Protein AF-A0A5J4TDR6-F1 (afdb_monomer)

Foldseek 3Di:
DPDDDDDDDDDDAPFAFQCVVQLPDPAFDDLVVLQVVLVLLVVQLVVQVVVQKAQLADDRRQWGWHDDPPDPDIHTDGHDSVVMDGPVVPPPDDDLQVVLVSSLPDYDLLLFALCSLVSDDDDGNCRVVSSSVQRSCCSHPVDGLFDDPDSVRSSVSNPDDRPDPPVSDDPVVCPVSVVVVVVVCVVPVPDDPDDD

pLDDT: mean 77.12, std 19.23, range [29.55, 98.12]

Sequence (196 aa):
MPSGKNIILLEFCNFDSLNDIFMNKKSGVSESYLKIIMWQIINGVDSIHSVGLMHRDLKAENILLHNIEGTENVILKISDFGLAKEFKSLEDGQSAMERNMQMTSCGTPLNMAPEVLSGIGIIDSKIDIWSVGVIMYQLITKRYPFESPNLEALINQTKIRIDRPLHFMGRGQRKHIMNYNNQYNEEFGINQLGTG

Mean predicted aligned error: 10.66 Å

Solvent-accessible surface area (backbone atoms only — not comparable to full-atom values): 11951 Å² total; per-residue (Å²): 129,84,82,80,82,88,82,86,89,74,87,83,56,84,43,60,26,48,33,70,71,46,64,78,43,96,60,57,59,53,70,71,58,45,54,54,53,52,50,48,52,51,53,51,50,49,56,43,45,74,76,40,33,35,48,61,47,56,44,41,70,32,30,31,28,28,65,46,86,97,53,94,51,71,48,74,42,83,49,72,63,90,61,42,45,54,64,68,78,56,73,71,89,56,52,71,66,61,55,32,58,73,54,46,74,62,63,56,76,79,34,53,29,52,38,40,73,68,52,51,78,86,86,60,68,60,42,46,56,44,8,52,51,40,42,55,43,27,50,57,70,73,42,70,90,51,82,57,100,43,69,70,60,33,44,57,48,58,72,48,84,74,86,69,79,63,89,79,62,58,83,75,68,45,55,70,59,48,53,54,58,50,52,55,37,67,78,67,68,65,72,85,78,73,94,125

Radius of gyration: 18.15 Å; Cα contacts (8 Å, |Δi|>4): 216; chains: 1; bounding box: 62×35×47 Å

Organism: NCBI:txid222440

InterPro domains:
  IPR000719 Protein kinase domain [PF00069] (7-155)
  IPR000719 Protein kinase domain [PS50011] (1-196)
  IPR000719 Protein kinase domain [SM00220] (1-195)
  IPR008271 Serine/threonine-protein kinase, active site [PS00108] (53-65)
  IPR011009 Protein kinase-like domain superfamily [SSF56112] (4-162)
  IPR045269 Serine/threonine-protein kinase Atg1-like [PTHR24348] (7-168)

Nearest PDB structures (foldseek):
  8uoi-assembly1_A  TM=8.425E-01  e=6.815E-11  Homo sapiens
  8r4q-assembly3_E  TM=8.066E-01  e=2.880E-10  Homo sapiens
  8oku-assembly1_B  TM=8.222E-01  e=4.656E-10  Homo sapiens
  8uoj-assembly1_A  TM=7.676E-01  e=9.952E-09  Homo sapiens
  6yid-assembly1_B  TM=7.572E-01  e=1.777E-07  Homo sapiens

Secondary structure (DSSP, 8-state):
---PPP----PPPSS-BHHHHHHTSSSPPPHHHHHHHHHHHHHHHHHHHHTTEE-S---GGGEEEEEPTTSS-EEEEE--GGG-EESGGGSSS--HHHHHHHHHTSS-GGGS-HHHHH--S---THHHHHHHHHHHHHHHHSS-SS--SSHHHHHHHHTSPP---GGGS-TTTHHHHHHHHHHHHHHTT-------

Structure (mmCIF, N/CA/C/O backbone):
data_AF-A0A5J4TDR6-F1
#
_entry.id   AF-A0A5J4TDR6-F1
#
loop_
_atom_site.group_PDB
_atom_site.id
_atom_site.type_symbol
_atom_site.label_atom_id
_atom_site.label_alt_id
_atom_site.label_comp_id
_atom_site.label_asym_id
_atom_site.label_entity_id
_atom_site.label_seq_id
_atom_site.pdbx_PDB_ins_code
_atom_site.Cartn_x
_atom_site.Cartn_y
_atom_site.Cartn_z
_atom_site.occupancy
_atom_site.B_iso_or_equiv
_atom_site.auth_seq_id
_atom_site.auth_comp_id
_atom_site.auth_asym_id
_atom_site.auth_atom_id
_atom_site.pdbx_PDB_model_num
ATOM 1 N N . MET A 1 1 ? -28.474 4.393 -28.976 1.00 53.59 1 MET A N 1
ATOM 2 C CA . MET A 1 1 ? -28.402 3.348 -27.931 1.00 53.59 1 MET A CA 1
ATOM 3 C C . MET A 1 1 ? -28.222 4.063 -26.599 1.00 53.59 1 MET A C 1
ATOM 5 O O . MET A 1 1 ? -27.301 4.872 -26.543 1.00 53.59 1 MET A O 1
ATOM 9 N N . PRO A 1 2 ? -29.066 3.872 -25.569 1.00 64.12 2 PRO A N 1
ATOM 10 C CA . PRO A 1 2 ? -28.726 4.381 -24.244 1.00 64.12 2 PRO A CA 1
ATOM 11 C C . PRO A 1 2 ? -27.488 3.615 -23.769 1.00 64.12 2 PRO A C 1
ATOM 13 O O . PRO A 1 2 ? -27.458 2.388 -23.865 1.00 64.12 2 PRO A O 1
ATOM 16 N N . SER A 1 3 ? -26.445 4.322 -23.334 1.00 68.88 3 SER A N 1
ATOM 17 C CA . SER A 1 3 ? -25.252 3.686 -22.778 1.00 68.88 3 SER A CA 1
ATOM 18 C C . SER A 1 3 ? -25.654 2.891 -21.534 1.00 68.88 3 SER A C 1
ATOM 20 O O . SER A 1 3 ? -26.135 3.449 -20.547 1.00 68.88 3 SER A O 1
ATOM 22 N N . GLY A 1 4 ? -25.518 1.566 -21.595 1.00 78.00 4 GLY A N 1
ATOM 23 C CA . GLY A 1 4 ? -25.712 0.715 -20.427 1.00 78.00 4 GLY A CA 1
ATOM 24 C C . GLY A 1 4 ? -24.686 1.081 -19.355 1.00 78.00 4 GLY A C 1
ATOM 25 O O . GLY A 1 4 ? -23.508 1.260 -19.662 1.00 78.00 4 GLY A O 1
ATOM 26 N N . LYS A 1 5 ? -25.127 1.226 -18.103 1.00 85.75 5 LYS A N 1
ATOM 27 C CA . LYS A 1 5 ? -24.220 1.369 -16.959 1.00 85.75 5 LYS A CA 1
ATOM 28 C C . LYS A 1 5 ? -23.828 -0.024 -16.475 1.00 85.75 5 LYS A C 1
ATOM 30 O O . LYS A 1 5 ? -24.704 -0.814 -16.136 1.00 85.75 5 LYS A O 1
ATOM 35 N N . ASN A 1 6 ? -22.529 -0.296 -16.412 1.00 86.88 6 ASN A N 1
ATOM 36 C CA . ASN A 1 6 ? -22.004 -1.483 -15.741 1.00 86.88 6 ASN A CA 1
ATOM 37 C C . ASN A 1 6 ? -21.926 -1.204 -14.234 1.00 86.88 6 ASN A C 1
ATOM 39 O O . ASN A 1 6 ? -21.441 -0.146 -13.832 1.00 86.88 6 ASN A O 1
ATOM 43 N N . ILE A 1 7 ? -22.418 -2.133 -13.414 1.00 91.44 7 ILE A N 1
ATOM 44 C CA . ILE A 1 7 ? -22.426 -2.036 -11.948 1.00 91.44 7 ILE A CA 1
ATOM 45 C C . ILE A 1 7 ? -21.678 -3.246 -11.396 1.00 91.44 7 ILE A C 1
ATOM 47 O O . ILE A 1 7 ? -21.963 -4.375 -11.791 1.00 91.44 7 ILE A O 1
ATOM 51 N N . ILE A 1 8 ? -20.745 -3.006 -10.477 1.00 90.75 8 ILE A N 1
ATOM 52 C CA . ILE A 1 8 ? -20.025 -4.051 -9.747 1.00 90.75 8 ILE A CA 1
ATOM 53 C C . ILE A 1 8 ? -20.513 -4.012 -8.298 1.00 90.75 8 ILE A C 1
ATOM 55 O O . ILE A 1 8 ? -20.483 -2.959 -7.663 1.00 90.75 8 ILE A O 1
ATOM 59 N N . LEU A 1 9 ? -20.994 -5.147 -7.791 1.00 94.38 9 LEU A N 1
ATOM 60 C CA . LEU A 1 9 ? -21.408 -5.308 -6.397 1.00 94.38 9 LEU A CA 1
ATOM 61 C C . LEU A 1 9 ? -20.240 -5.890 -5.599 1.00 94.38 9 LEU A C 1
ATOM 63 O O . LEU A 1 9 ? -19.707 -6.934 -5.969 1.00 94.38 9 LEU A O 1
ATOM 67 N N . LEU A 1 10 ? -19.855 -5.215 -4.519 1.00 93.44 10 LEU A N 1
ATOM 68 C CA . LEU A 1 10 ? -18.741 -5.591 -3.649 1.00 93.44 10 LEU A CA 1
ATOM 69 C C . LEU A 1 10 ? -19.166 -5.517 -2.181 1.00 93.44 10 LEU A C 1
ATOM 71 O O . LEU A 1 10 ? -20.198 -4.935 -1.843 1.00 93.44 10 LEU A O 1
ATOM 75 N N . GLU A 1 11 ? -18.352 -6.106 -1.310 1.00 92.25 11 GLU A N 1
ATOM 76 C CA . GLU A 1 11 ? -18.500 -5.960 0.135 1.00 92.25 11 GLU A CA 1
ATOM 77 C C . GLU A 1 11 ? -18.336 -4.493 0.564 1.00 92.25 11 GLU A C 1
ATOM 79 O O . GLU A 1 11 ? -17.461 -3.779 0.071 1.00 92.25 11 GLU A O 1
ATOM 84 N N . PHE A 1 12 ? -19.159 -4.055 1.519 1.00 93.75 12 PHE A N 1
ATOM 85 C CA . PHE A 1 12 ? -19.064 -2.722 2.103 1.00 93.75 12 PHE A CA 1
ATOM 86 C C . PHE A 1 12 ? -18.081 -2.695 3.283 1.00 93.75 12 PHE A C 1
ATOM 88 O O . PHE A 1 12 ? -18.247 -3.393 4.286 1.00 93.75 12 PHE A O 1
ATOM 95 N N . CYS A 1 13 ? -17.063 -1.844 3.180 1.00 95.31 13 CYS A N 1
ATOM 96 C CA . CYS A 1 13 ? -16.181 -1.505 4.293 1.00 95.31 13 CYS A CA 1
ATOM 97 C C . CYS A 1 13 ? -16.827 -0.367 5.090 1.00 95.31 13 CYS A C 1
ATOM 99 O O . CYS A 1 13 ? -17.096 0.690 4.532 1.00 95.31 13 CYS A O 1
ATOM 101 N N . ASN A 1 14 ? -17.139 -0.606 6.366 1.00 92.50 14 ASN A N 1
ATOM 102 C CA . ASN A 1 14 ? -17.930 0.325 7.179 1.00 92.50 14 ASN A CA 1
ATOM 103 C C . ASN A 1 14 ? -17.112 1.481 7.780 1.00 92.50 14 ASN A C 1
ATOM 105 O O . ASN A 1 14 ? -17.697 2.351 8.421 1.00 92.50 14 ASN A O 1
ATOM 109 N N . PHE A 1 15 ? -15.791 1.490 7.579 1.00 91.94 15 PHE A N 1
ATOM 110 C CA . PHE A 1 15 ? -14.892 2.613 7.850 1.00 91.94 15 PHE A CA 1
ATOM 111 C C . PHE A 1 15 ? -14.300 3.127 6.523 1.00 91.94 15 PHE A C 1
ATOM 113 O O . PHE A 1 15 ? -14.448 2.502 5.474 1.00 91.94 15 PHE A O 1
ATOM 120 N N . ASP A 1 16 ? -13.601 4.260 6.584 1.00 92.00 16 ASP A N 1
ATOM 121 C CA . ASP A 1 16 ? -12.927 4.859 5.430 1.00 92.00 16 ASP A CA 1
ATOM 122 C C . ASP A 1 16 ? -11.615 4.139 5.052 1.00 92.00 16 ASP A C 1
ATOM 124 O O . ASP A 1 16 ? -11.232 3.107 5.620 1.00 92.00 16 ASP A O 1
ATOM 128 N N . SER A 1 17 ? -10.896 4.706 4.081 1.00 95.12 17 SER A N 1
ATOM 129 C CA . SER A 1 17 ? -9.567 4.239 3.704 1.00 95.12 17 SER A CA 1
ATOM 130 C C . SER A 1 17 ? -8.510 4.556 4.769 1.00 95.12 17 SER A C 1
ATOM 132 O O . SER A 1 17 ? -8.649 5.445 5.619 1.00 95.12 17 SER A O 1
ATOM 134 N N . LEU A 1 18 ? -7.382 3.854 4.692 1.00 93.50 18 LEU A N 1
ATOM 135 C CA . LEU A 1 18 ? -6.214 4.100 5.526 1.00 93.50 18 LEU A CA 1
ATOM 136 C C . LEU A 1 18 ? -5.694 5.531 5.338 1.00 93.50 18 LEU A C 1
ATOM 138 O O . LEU A 1 18 ? -5.233 6.147 6.304 1.00 93.50 18 LEU A O 1
ATOM 142 N N . ASN A 1 19 ? -5.801 6.070 4.120 1.00 92.81 19 ASN A N 1
ATOM 143 C CA . ASN A 1 19 ? -5.466 7.458 3.830 1.00 92.81 19 ASN A CA 1
ATOM 144 C C . ASN A 1 19 ? -6.332 8.427 4.650 1.00 92.81 19 ASN A C 1
ATOM 146 O O . ASN A 1 19 ? -5.796 9.258 5.385 1.00 92.81 19 ASN A O 1
ATOM 150 N N . ASP A 1 20 ? -7.654 8.273 4.596 1.00 91.00 20 ASP A N 1
ATOM 151 C CA . ASP A 1 20 ? -8.600 9.196 5.237 1.00 91.00 20 ASP A CA 1
ATOM 152 C C . ASP A 1 20 ? -8.450 9.204 6.760 1.00 91.00 20 ASP A C 1
ATOM 154 O O . ASP A 1 20 ? -8.449 10.262 7.401 1.00 91.00 20 ASP A O 1
ATOM 158 N N . ILE A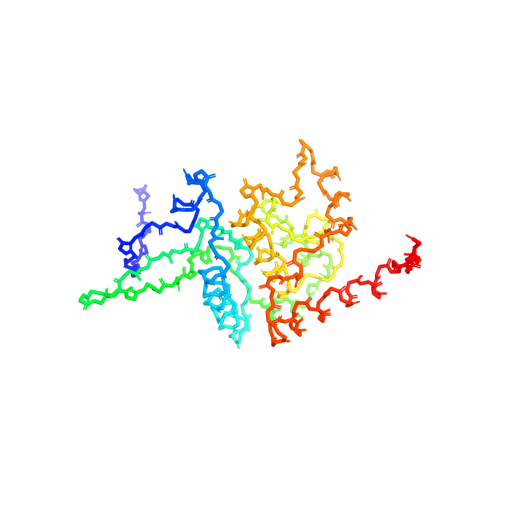 1 21 ? -8.239 8.019 7.338 1.00 87.75 21 ILE A N 1
ATOM 159 C CA . ILE A 1 21 ? -8.130 7.831 8.786 1.00 87.75 21 ILE A CA 1
ATOM 160 C C . ILE A 1 21 ? -6.812 8.378 9.337 1.00 87.75 21 ILE A C 1
ATOM 162 O O . ILE A 1 21 ? -6.776 8.855 10.479 1.00 87.75 21 ILE A O 1
ATOM 166 N N . PHE A 1 22 ? -5.711 8.275 8.586 1.00 84.50 22 PHE A N 1
ATOM 167 C CA . PHE A 1 22 ? -4.379 8.537 9.131 1.00 84.50 22 PHE A CA 1
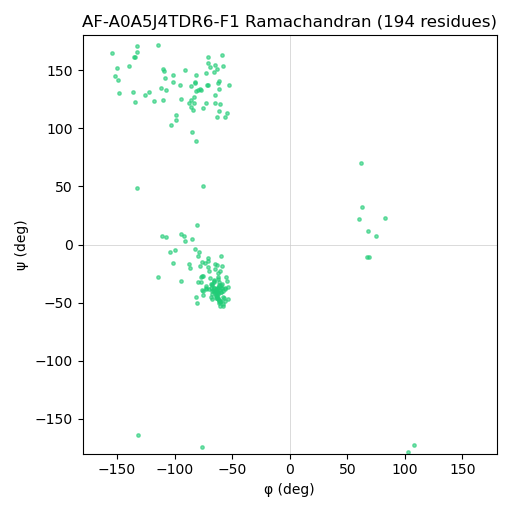ATOM 168 C C . PHE A 1 22 ? -3.660 9.740 8.538 1.00 84.50 22 PHE A C 1
ATOM 170 O O . PHE A 1 22 ? -2.860 10.328 9.267 1.00 84.50 22 PHE A O 1
ATOM 177 N N . MET A 1 23 ? -3.905 10.144 7.294 1.00 79.56 23 MET A N 1
ATOM 178 C CA . MET A 1 23 ? -3.203 11.299 6.717 1.00 79.56 23 MET A CA 1
ATOM 179 C C . MET A 1 23 ? -3.750 12.631 7.229 1.00 79.56 23 MET A C 1
ATOM 181 O O . MET A 1 23 ? -2.989 13.579 7.391 1.00 79.56 23 MET A O 1
ATOM 185 N N . ASN A 1 24 ? -5.026 12.678 7.616 1.00 74.62 24 ASN A N 1
ATOM 186 C CA . ASN A 1 24 ? -5.644 13.875 8.198 1.00 74.62 24 ASN A CA 1
ATOM 187 C C . ASN A 1 24 ? -5.298 14.091 9.686 1.00 74.62 24 ASN A C 1
ATOM 189 O O . ASN A 1 24 ? -5.645 15.118 10.275 1.00 74.62 24 ASN A O 1
ATOM 193 N N . LYS A 1 25 ? -4.613 13.136 10.327 1.00 76.56 25 LYS A N 1
ATOM 194 C CA . LYS A 1 25 ? -4.192 13.246 11.731 1.00 76.56 25 LYS A CA 1
ATOM 195 C C . LYS A 1 25 ? -2.862 13.990 11.841 1.00 76.56 25 LYS A C 1
ATOM 197 O O . LYS A 1 25 ? -1.908 13.688 11.132 1.00 76.56 25 LYS A O 1
ATOM 202 N N . LYS A 1 26 ? -2.768 14.905 12.818 1.00 66.69 26 LYS A N 1
ATOM 203 C CA . LYS A 1 26 ? -1.539 15.673 13.105 1.00 66.69 26 LYS A CA 1
ATOM 204 C C . LYS A 1 26 ? -0.355 14.800 13.542 1.00 66.69 26 LYS A C 1
ATOM 206 O O . LYS A 1 26 ? 0.786 15.226 13.403 1.00 66.69 26 LYS A O 1
ATOM 211 N N . SER A 1 27 ? -0.609 13.614 14.098 1.00 70.00 27 SER A N 1
ATOM 212 C CA . SER A 1 27 ? 0.416 12.691 14.592 1.00 70.00 27 SER A CA 1
ATOM 213 C C . SER A 1 27 ? 0.541 11.427 13.733 1.00 70.00 27 SER A C 1
ATOM 215 O O . SER A 1 27 ? -0.417 10.958 13.112 1.00 70.00 27 SER A O 1
ATOM 217 N N . GLY A 1 28 ? 1.757 10.870 13.713 1.00 69.25 28 GLY A N 1
ATOM 218 C CA . GLY A 1 28 ? 2.074 9.559 13.142 1.00 69.25 28 GLY A CA 1
ATOM 219 C C . GLY A 1 28 ? 1.287 8.415 13.781 1.00 69.25 28 GLY A C 1
ATOM 220 O O . GLY A 1 28 ? 0.726 8.547 14.870 1.00 69.25 28 GLY A O 1
ATOM 221 N N . VAL A 1 29 ? 1.250 7.273 13.096 1.00 78.81 29 VAL A N 1
ATOM 222 C CA . VAL A 1 29 ? 0.696 6.038 13.670 1.00 78.81 29 VAL A CA 1
ATOM 223 C C . VAL A 1 29 ? 1.655 5.508 14.737 1.00 78.81 29 VAL A C 1
ATOM 225 O O . VAL A 1 29 ? 2.868 5.508 14.528 1.00 78.81 29 VAL A O 1
ATOM 228 N N . SER A 1 30 ? 1.136 5.053 15.883 1.00 84.94 30 SER A N 1
ATOM 229 C CA . SER A 1 30 ? 1.992 4.428 16.899 1.00 84.94 30 SER A CA 1
ATOM 230 C C . SER A 1 30 ? 2.634 3.153 16.349 1.00 84.94 30 SER A C 1
ATOM 232 O O . SER A 1 30 ? 2.053 2.458 15.515 1.00 84.94 30 SER A O 1
ATOM 234 N N . GLU A 1 31 ? 3.820 2.807 16.844 1.00 85.25 31 GLU A N 1
ATOM 235 C CA . GLU A 1 31 ? 4.552 1.629 16.370 1.00 85.25 31 GLU A CA 1
ATOM 236 C C . GLU A 1 31 ? 3.731 0.332 16.500 1.00 85.25 31 GLU A C 1
ATOM 238 O O . GLU A 1 31 ? 3.762 -0.519 15.610 1.00 85.25 31 GLU A O 1
ATOM 243 N N . SER A 1 32 ? 2.958 0.191 17.580 1.00 86.25 32 SER A N 1
ATOM 244 C CA . SER A 1 32 ? 2.099 -0.976 17.803 1.00 86.25 32 SER A CA 1
ATOM 245 C C . SER A 1 32 ? 1.013 -1.101 16.733 1.00 86.25 32 SER A C 1
ATOM 247 O O . SER A 1 32 ? 0.842 -2.179 16.166 1.00 86.25 32 SER A O 1
ATOM 249 N N . TYR A 1 33 ? 0.323 -0.002 16.406 1.00 88.56 33 TYR A N 1
ATOM 250 C CA . TYR A 1 33 ? -0.683 -0.005 15.341 1.00 88.56 33 TYR A CA 1
ATOM 251 C C . TYR A 1 33 ? -0.047 -0.209 13.968 1.00 88.56 33 TYR A C 1
ATOM 253 O O . TYR A 1 33 ? -0.563 -0.985 13.167 1.00 88.56 33 TYR A O 1
ATOM 261 N N . LEU A 1 34 ? 1.105 0.418 13.713 1.00 90.69 34 LEU A N 1
ATOM 262 C CA . LEU A 1 34 ? 1.835 0.265 12.460 1.00 90.69 34 LEU A CA 1
ATOM 263 C C . LEU A 1 34 ? 2.186 -1.203 12.195 1.00 90.69 34 LEU A C 1
ATOM 265 O O . LEU A 1 34 ? 1.954 -1.693 11.097 1.00 90.69 34 LEU A O 1
ATOM 269 N N . LYS A 1 35 ? 2.690 -1.935 13.197 1.00 90.19 35 LYS A N 1
ATOM 270 C CA . LYS A 1 35 ? 3.018 -3.364 13.048 1.00 90.19 35 LYS A CA 1
ATOM 271 C C . LYS A 1 35 ? 1.805 -4.205 12.653 1.00 90.19 35 LYS A C 1
ATOM 273 O O . LYS A 1 35 ? 1.946 -5.083 11.805 1.00 90.19 35 LYS A O 1
ATOM 278 N N . ILE A 1 36 ? 0.641 -3.933 13.246 1.00 92.25 36 ILE A N 1
ATOM 279 C CA . ILE A 1 36 ? -0.612 -4.641 12.946 1.00 92.25 36 ILE A CA 1
ATOM 280 C C . ILE A 1 36 ? -1.082 -4.311 11.526 1.00 92.25 36 ILE A C 1
ATOM 282 O O . ILE A 1 36 ? -1.385 -5.222 10.759 1.00 92.25 36 ILE A O 1
ATOM 286 N N . ILE A 1 37 ? -1.082 -3.027 11.158 1.00 93.88 37 ILE A N 1
ATOM 287 C CA . ILE A 1 37 ? -1.452 -2.551 9.817 1.00 93.88 37 ILE A CA 1
ATOM 288 C C . ILE A 1 37 ? -0.559 -3.198 8.756 1.00 93.88 37 ILE A C 1
ATOM 290 O O . ILE A 1 37 ? -1.058 -3.830 7.828 1.00 93.88 37 ILE A O 1
ATOM 294 N N . MET A 1 38 ? 0.764 -3.109 8.926 1.00 95.62 38 MET A N 1
ATOM 295 C CA . MET A 1 38 ? 1.718 -3.667 7.968 1.00 95.62 38 MET A CA 1
ATOM 296 C C . MET A 1 38 ? 1.607 -5.185 7.868 1.00 95.62 38 MET A C 1
ATOM 298 O O . MET A 1 38 ? 1.722 -5.729 6.775 1.00 95.62 38 MET A O 1
ATOM 302 N N . TRP A 1 39 ? 1.355 -5.876 8.983 1.00 95.12 39 TRP A N 1
ATOM 303 C CA . TRP A 1 39 ? 1.121 -7.315 8.953 1.00 95.12 39 TRP A CA 1
ATOM 304 C C . TRP A 1 39 ? -0.118 -7.662 8.117 1.00 95.12 39 TRP A C 1
ATOM 306 O O . TRP A 1 39 ? -0.013 -8.513 7.239 1.00 95.12 39 TRP A O 1
ATOM 316 N N . GLN A 1 40 ? -1.256 -6.986 8.309 1.00 97.06 40 GLN A N 1
ATOM 317 C CA . GLN A 1 40 ? -2.464 -7.256 7.515 1.00 97.06 40 GLN A CA 1
ATOM 318 C C . GLN A 1 40 ? -2.262 -6.951 6.022 1.00 97.06 40 GLN A C 1
ATOM 320 O O . GLN A 1 40 ? -2.611 -7.781 5.186 1.00 97.06 40 GLN A O 1
ATOM 325 N N . ILE A 1 41 ? -1.636 -5.815 5.685 1.00 97.56 41 ILE A N 1
ATOM 326 C CA . ILE A 1 41 ? -1.350 -5.443 4.288 1.00 97.56 41 ILE A CA 1
ATOM 327 C C . ILE A 1 41 ? -0.455 -6.493 3.623 1.00 97.56 41 ILE A C 1
ATOM 329 O O . ILE A 1 41 ? -0.780 -6.968 2.540 1.00 97.56 41 ILE A O 1
ATOM 333 N N . ILE A 1 42 ? 0.641 -6.898 4.273 1.00 96.69 42 ILE A N 1
ATOM 334 C CA . ILE A 1 42 ? 1.575 -7.882 3.706 1.00 96.69 42 ILE A CA 1
ATOM 335 C C . ILE A 1 42 ? 0.887 -9.234 3.481 1.00 96.69 42 ILE A C 1
ATOM 337 O O . ILE A 1 42 ? 1.092 -9.829 2.430 1.00 96.69 42 ILE A O 1
ATOM 341 N N . ASN A 1 43 ? 0.049 -9.706 4.412 1.00 96.25 43 ASN A N 1
ATOM 342 C CA . ASN A 1 43 ? -0.702 -10.955 4.215 1.00 96.25 43 ASN A CA 1
ATOM 343 C C . ASN A 1 43 ? -1.735 -10.842 3.081 1.00 96.25 43 ASN A C 1
ATOM 345 O O . ASN A 1 43 ? -1.933 -11.795 2.328 1.00 96.25 43 ASN A O 1
ATOM 349 N N . GLY A 1 44 ? -2.383 -9.683 2.937 1.00 97.38 44 GLY A N 1
ATOM 350 C CA . GLY A 1 44 ? -3.278 -9.417 1.812 1.00 97.38 44 GLY A CA 1
ATOM 351 C C . GLY A 1 44 ? -2.538 -9.464 0.474 1.00 97.38 44 GLY A C 1
ATOM 352 O O . GLY A 1 44 ? -2.985 -10.135 -0.450 1.00 97.38 44 GLY A O 1
ATOM 353 N N . VAL A 1 45 ? -1.372 -8.817 0.389 1.00 96.81 45 VAL A N 1
ATOM 354 C CA . VAL A 1 45 ? -0.523 -8.834 -0.813 1.00 96.81 45 VAL A CA 1
ATOM 355 C C . VAL A 1 45 ? -0.014 -10.242 -1.117 1.00 96.81 45 VAL A C 1
ATOM 357 O O . VAL A 1 45 ? -0.096 -10.673 -2.262 1.00 96.81 45 VAL A O 1
ATOM 360 N N . ASP A 1 46 ? 0.433 -10.989 -0.107 1.00 95.62 46 ASP A N 1
ATOM 361 C CA . ASP A 1 46 ? 0.844 -12.389 -0.265 1.00 95.62 46 ASP A CA 1
ATOM 362 C C . ASP A 1 46 ? -0.302 -13.249 -0.819 1.00 95.62 46 ASP A C 1
ATOM 364 O O . ASP A 1 46 ? -0.102 -14.034 -1.743 1.00 95.62 46 ASP A O 1
ATOM 368 N N . SER A 1 47 ? -1.535 -13.021 -0.353 1.00 96.62 47 SER A N 1
ATOM 369 C CA . SER A 1 47 ? -2.723 -13.708 -0.877 1.00 96.62 47 SER A CA 1
ATOM 370 C C . SER A 1 47 ? -2.959 -13.397 -2.361 1.00 96.62 47 SER A C 1
ATOM 372 O O . SER A 1 47 ? -3.221 -14.313 -3.139 1.00 96.62 47 SER A O 1
ATOM 374 N N . ILE A 1 48 ? -2.803 -12.136 -2.781 1.00 96.00 48 ILE A N 1
ATOM 375 C CA . ILE A 1 48 ? -2.909 -11.721 -4.193 1.00 96.00 48 ILE A CA 1
ATOM 376 C C . ILE A 1 48 ? -1.798 -12.376 -5.031 1.00 96.00 48 ILE A C 1
ATOM 378 O O . ILE A 1 48 ? -2.056 -12.947 -6.093 1.00 96.00 48 ILE A O 1
ATOM 382 N N . HIS A 1 49 ? -0.560 -12.356 -4.536 1.00 93.56 49 HIS A N 1
ATOM 383 C CA . HIS A 1 49 ? 0.591 -12.929 -5.236 1.00 93.56 49 HIS A CA 1
ATOM 384 C C . HIS A 1 49 ? 0.501 -14.456 -5.337 1.00 93.56 49 HIS A C 1
ATOM 386 O O . HIS A 1 49 ? 0.892 -15.020 -6.358 1.00 93.56 49 HIS A O 1
ATOM 392 N N . SER A 1 50 ? -0.068 -15.124 -4.329 1.00 93.44 50 SER A N 1
ATOM 393 C CA . SER A 1 50 ? -0.223 -16.586 -4.282 1.00 93.44 50 SER A CA 1
ATOM 394 C C . SER A 1 50 ? -1.101 -17.144 -5.406 1.00 93.44 50 SER A C 1
ATOM 396 O O . SER A 1 50 ? -0.868 -18.259 -5.875 1.00 93.44 50 SER A O 1
ATOM 398 N N . VAL A 1 51 ? -2.067 -16.355 -5.889 1.00 93.50 51 VAL A N 1
ATOM 399 C CA . VAL A 1 51 ? -2.925 -16.706 -7.033 1.00 93.50 51 VAL A CA 1
ATOM 400 C C . VAL A 1 51 ? -2.361 -16.216 -8.367 1.00 93.50 51 VAL A C 1
ATOM 402 O O . VAL A 1 51 ? -3.002 -16.343 -9.405 1.00 93.50 51 VAL A O 1
ATOM 405 N N . GLY A 1 52 ? -1.140 -15.683 -8.361 1.00 90.06 52 GLY A N 1
ATOM 406 C CA . GLY A 1 52 ? -0.440 -15.268 -9.563 1.00 90.06 52 GLY A CA 1
ATOM 407 C C . GLY A 1 52 ? -0.820 -13.877 -10.079 1.00 90.06 52 GLY A C 1
ATOM 408 O O . GLY A 1 52 ? -0.600 -13.616 -11.262 1.00 90.06 52 GLY A O 1
ATOM 409 N N . LEU A 1 53 ? -1.355 -12.991 -9.229 1.00 92.44 53 LEU A N 1
ATOM 410 C CA . LEU A 1 53 ? -1.744 -11.621 -9.585 1.00 92.44 53 LEU A CA 1
ATOM 411 C C . LEU A 1 53 ? -0.821 -10.555 -8.976 1.00 92.44 53 LEU A C 1
ATOM 413 O O . LEU A 1 53 ? -0.325 -10.716 -7.866 1.00 92.44 53 LEU A O 1
ATOM 417 N N . MET A 1 54 ? -0.670 -9.433 -9.681 1.00 91.94 54 MET A N 1
ATOM 418 C CA . MET A 1 54 ? -0.206 -8.137 -9.163 1.00 91.94 54 MET A CA 1
ATOM 419 C C . MET A 1 54 ? -1.382 -7.216 -8.948 1.00 91.94 54 MET A C 1
ATOM 421 O O . MET A 1 54 ? -2.288 -7.197 -9.779 1.00 91.94 54 MET A O 1
ATOM 425 N N . HIS A 1 55 ? -1.308 -6.374 -7.925 1.00 95.19 55 HIS A N 1
ATOM 426 C CA . HIS A 1 55 ? -2.281 -5.309 -7.724 1.00 95.19 55 HIS A CA 1
ATOM 427 C C . HIS A 1 55 ? -1.981 -4.072 -8.591 1.00 95.19 55 HIS A C 1
ATOM 429 O O . HIS A 1 55 ? -2.879 -3.537 -9.236 1.00 95.19 55 HIS A O 1
ATOM 435 N N . ARG A 1 56 ? -0.714 -3.636 -8.648 1.00 93.12 56 ARG A N 1
ATOM 436 C CA . ARG A 1 56 ? -0.184 -2.510 -9.454 1.00 93.12 56 ARG A CA 1
ATOM 437 C C . ARG A 1 56 ? -0.647 -1.091 -9.092 1.00 93.12 56 ARG A C 1
ATOM 439 O O . ARG A 1 56 ? -0.053 -0.139 -9.581 1.00 93.12 56 ARG A O 1
ATOM 446 N N . ASP A 1 57 ? -1.649 -0.921 -8.230 1.00 94.62 57 ASP A N 1
ATOM 447 C CA . ASP A 1 57 ? -2.022 0.398 -7.671 1.00 94.62 57 ASP A CA 1
ATOM 448 C C . ASP A 1 57 ? -2.218 0.354 -6.149 1.00 94.62 57 ASP A C 1
ATOM 450 O O . ASP A 1 57 ? -3.239 0.776 -5.611 1.00 94.62 57 ASP A O 1
ATOM 454 N N . LEU A 1 58 ? -1.263 -0.240 -5.426 1.00 96.44 58 LEU A N 1
ATOM 455 C CA . LEU A 1 58 ? -1.296 -0.200 -3.963 1.00 96.44 58 LEU A CA 1
ATOM 456 C C . LEU A 1 58 ? -0.940 1.204 -3.459 1.00 96.44 58 LEU A C 1
ATOM 458 O O . LEU A 1 58 ? 0.147 1.729 -3.695 1.00 96.44 58 LEU A O 1
ATOM 462 N N . LYS A 1 59 ? -1.862 1.784 -2.699 1.00 94.94 59 LYS A N 1
ATOM 463 C CA . LYS A 1 59 ? -1.737 3.076 -2.016 1.00 94.94 59 LYS A CA 1
ATOM 464 C C . LYS A 1 59 ? -2.668 3.094 -0.811 1.00 94.94 59 LYS A C 1
ATOM 466 O O . LYS A 1 59 ? -3.541 2.234 -0.705 1.00 94.94 59 LYS A O 1
ATOM 471 N N . ALA A 1 60 ? -2.486 4.041 0.105 1.00 94.56 60 ALA A N 1
ATOM 472 C CA . ALA A 1 60 ? -3.252 4.078 1.351 1.00 94.56 60 ALA A CA 1
ATOM 473 C C . ALA A 1 60 ? -4.768 4.255 1.113 1.00 94.56 60 ALA A C 1
ATOM 475 O O . ALA A 1 60 ? -5.577 3.769 1.896 1.00 94.56 60 ALA A O 1
ATOM 476 N N . GLU A 1 61 ? -5.150 4.893 0.012 1.00 95.56 61 GLU A N 1
ATOM 477 C CA . GLU A 1 61 ? -6.526 5.087 -0.446 1.00 95.56 61 GLU A CA 1
ATOM 478 C C . GLU A 1 61 ? -7.200 3.760 -0.824 1.00 95.56 61 GLU A C 1
ATOM 480 O O . GLU A 1 61 ? -8.393 3.588 -0.602 1.00 95.56 61 GLU A O 1
ATOM 485 N N . ASN A 1 62 ? -6.421 2.795 -1.323 1.00 97.25 62 ASN A N 1
ATOM 486 C CA . ASN A 1 62 ? -6.912 1.482 -1.745 1.00 97.25 62 ASN A CA 1
ATOM 487 C C . ASN A 1 62 ? -6.872 0.439 -0.612 1.00 97.25 62 ASN A C 1
ATOM 489 O O . ASN A 1 62 ? -7.217 -0.725 -0.828 1.00 97.25 62 ASN A O 1
ATOM 493 N N . ILE A 1 63 ? -6.480 0.838 0.604 1.00 97.50 63 ILE A N 1
ATOM 494 C CA . ILE A 1 63 ? -6.542 0.004 1.808 1.00 97.50 63 ILE A CA 1
ATOM 495 C C . ILE A 1 63 ? -7.738 0.454 2.643 1.00 97.50 63 ILE A C 1
ATOM 497 O O . ILE A 1 63 ? -7.673 1.469 3.330 1.00 97.50 63 ILE A O 1
ATOM 501 N N . LEU A 1 64 ? -8.828 -0.304 2.600 1.00 97.19 64 LEU A N 1
ATOM 502 C CA . LEU A 1 64 ? -10.063 0.004 3.318 1.00 97.19 64 LEU A CA 1
ATOM 503 C C . LEU A 1 64 ? -10.068 -0.640 4.700 1.00 97.19 64 LEU A C 1
ATOM 505 O O . LEU A 1 64 ? -9.464 -1.697 4.904 1.00 97.19 64 LEU A O 1
ATOM 509 N N . LEU A 1 65 ? -10.756 -0.015 5.653 1.00 94.94 65 LEU A N 1
ATOM 510 C CA . LEU A 1 65 ? -10.921 -0.558 6.995 1.00 94.94 65 LEU A CA 1
ATOM 511 C C . LEU A 1 65 ? -12.362 -1.025 7.195 1.00 94.94 65 LEU A C 1
ATOM 513 O O . LEU A 1 65 ? -13.318 -0.407 6.735 1.00 94.94 65 LEU A O 1
ATOM 517 N N . HIS A 1 66 ? -12.519 -2.127 7.916 1.00 94.88 66 HIS A N 1
ATOM 518 C CA . HIS A 1 66 ? -13.821 -2.625 8.324 1.00 94.88 66 HIS A CA 1
ATOM 519 C C . HIS A 1 66 ? -13.764 -3.021 9.799 1.00 94.88 66 HIS A C 1
ATOM 521 O O . HIS A 1 66 ? -12.932 -3.830 10.210 1.00 94.88 66 HIS A O 1
ATOM 527 N N . ASN A 1 67 ? -14.630 -2.436 10.616 1.00 93.81 67 ASN A N 1
ATOM 528 C CA . ASN A 1 67 ? -14.843 -2.860 11.989 1.00 93.81 67 ASN A CA 1
ATOM 529 C C . ASN A 1 67 ? -15.827 -4.032 12.017 1.00 93.81 67 ASN A C 1
ATOM 531 O O . ASN A 1 67 ? -16.923 -3.934 11.469 1.00 93.81 67 ASN A O 1
ATOM 535 N N . ILE A 1 68 ? -15.436 -5.125 12.671 1.00 91.19 68 ILE A N 1
ATOM 536 C CA . ILE A 1 68 ? -16.314 -6.282 12.847 1.00 91.19 68 ILE A CA 1
ATOM 537 C C . ILE A 1 68 ? -17.344 -5.935 13.924 1.00 91.19 68 ILE A C 1
ATOM 539 O O . ILE A 1 68 ? -16.978 -5.708 15.081 1.00 91.19 68 ILE A O 1
ATOM 543 N N . GLU A 1 69 ? -18.620 -5.919 13.538 1.00 90.50 69 GLU A N 1
ATOM 544 C CA . GLU A 1 69 ? -19.734 -5.548 14.411 1.00 90.50 69 GLU A CA 1
ATOM 545 C C . GLU A 1 69 ? -19.731 -6.351 15.721 1.00 90.50 69 GLU A C 1
ATOM 547 O O . GLU A 1 69 ? -19.476 -7.556 15.746 1.00 90.50 69 GLU A O 1
ATOM 552 N N . GLY A 1 70 ? -19.987 -5.659 16.832 1.00 89.69 70 GLY A N 1
ATOM 553 C CA . GLY A 1 70 ? -19.943 -6.256 18.167 1.00 89.69 70 GLY A CA 1
ATOM 554 C C . GLY A 1 70 ? -18.529 -6.512 18.701 1.00 89.69 70 GLY A C 1
ATOM 555 O O . GLY A 1 70 ? -18.392 -7.123 19.759 1.00 89.69 70 GLY A O 1
ATOM 556 N N . THR A 1 71 ? -17.479 -6.046 18.012 1.00 90.38 71 THR A N 1
ATOM 557 C CA . THR A 1 71 ? -16.085 -6.168 18.461 1.00 90.38 71 THR A CA 1
ATOM 558 C C . THR A 1 71 ? -15.297 -4.868 18.273 1.00 90.38 71 THR A C 1
ATOM 560 O O . THR A 1 71 ? -15.640 -4.014 17.458 1.00 90.38 71 THR A O 1
ATOM 563 N N . GLU A 1 72 ? -14.171 -4.743 18.974 1.00 84.12 72 GLU A N 1
ATOM 564 C CA . GLU A 1 72 ? -13.191 -3.666 18.752 1.00 84.12 72 GLU A CA 1
ATOM 565 C C . GLU A 1 72 ? -12.195 -3.994 17.619 1.00 84.12 72 GLU A C 1
ATOM 567 O O . GLU A 1 72 ? -11.249 -3.247 17.369 1.00 84.12 72 GLU A O 1
ATOM 572 N N . ASN A 1 73 ? -12.384 -5.120 16.920 1.00 86.44 73 ASN A N 1
ATOM 573 C CA . ASN A 1 73 ? -11.454 -5.576 15.896 1.00 86.44 73 ASN A CA 1
ATOM 574 C C . ASN A 1 73 ? -11.677 -4.823 14.582 1.00 86.44 73 ASN A C 1
ATOM 576 O O . ASN A 1 73 ? -12.802 -4.706 14.091 1.00 86.44 73 ASN A O 1
ATOM 580 N N . VAL A 1 74 ? -10.580 -4.359 13.984 1.00 89.88 74 VAL A N 1
ATOM 581 C CA . VAL A 1 74 ? -10.574 -3.713 12.669 1.00 89.88 74 VAL A CA 1
ATOM 582 C C . VAL A 1 74 ? -9.733 -4.542 11.707 1.00 89.88 74 VAL A C 1
ATOM 584 O O . VAL A 1 74 ? -8.554 -4.810 11.963 1.00 89.88 74 VAL A O 1
ATOM 587 N N . ILE A 1 75 ? -10.350 -4.938 10.597 1.00 94.38 75 ILE A N 1
ATOM 588 C CA . ILE A 1 75 ? -9.705 -5.659 9.502 1.00 94.38 75 ILE A CA 1
ATOM 589 C C . ILE A 1 75 ? -9.400 -4.699 8.356 1.00 94.38 75 ILE A C 1
ATOM 591 O O . ILE A 1 75 ? -10.199 -3.818 8.040 1.00 94.38 75 ILE A O 1
ATOM 595 N N . LEU A 1 76 ? -8.233 -4.868 7.745 1.00 96.31 76 LEU A N 1
ATOM 596 C CA . LEU A 1 76 ? -7.836 -4.141 6.547 1.00 96.31 76 LEU A CA 1
ATOM 597 C C . LEU A 1 76 ? -8.160 -4.989 5.317 1.00 96.31 76 LEU A C 1
ATOM 599 O O . LEU A 1 76 ? -7.900 -6.192 5.297 1.00 96.31 76 LEU A O 1
ATOM 603 N N . LYS A 1 77 ? -8.700 -4.351 4.282 1.00 97.19 77 LYS A N 1
ATOM 604 C CA . LYS A 1 77 ? -9.037 -4.975 3.002 1.00 97.19 77 LYS A CA 1
ATOM 605 C C . LYS A 1 77 ? -8.364 -4.209 1.871 1.00 97.19 77 LYS A C 1
ATOM 607 O O . LYS A 1 77 ? -8.474 -2.989 1.791 1.00 97.19 77 LYS A O 1
ATOM 612 N N . ILE A 1 78 ? -7.661 -4.930 1.004 1.00 98.12 78 ILE A N 1
ATOM 613 C CA . ILE A 1 78 ? -7.116 -4.368 -0.236 1.00 98.12 78 ILE A CA 1
ATOM 614 C C . ILE A 1 78 ? -8.265 -4.265 -1.241 1.00 98.12 78 ILE A C 1
ATOM 616 O O . ILE A 1 78 ? -9.053 -5.202 -1.379 1.00 98.12 78 ILE A O 1
ATOM 620 N N . SER A 1 79 ? -8.372 -3.125 -1.911 1.00 96.69 79 SER A N 1
ATOM 621 C CA . SER A 1 79 ? -9.445 -2.798 -2.849 1.00 96.69 79 SER A CA 1
ATOM 622 C C . SER A 1 79 ? -8.889 -2.217 -4.148 1.00 96.69 79 SER A C 1
ATOM 624 O O . SER A 1 79 ? -7.712 -1.895 -4.220 1.00 96.69 79 SER A O 1
ATOM 626 N N . ASP A 1 80 ? -9.762 -2.058 -5.144 1.00 93.88 80 ASP A N 1
ATOM 627 C CA . ASP A 1 80 ? -9.446 -1.520 -6.473 1.00 93.88 80 ASP A CA 1
ATOM 628 C C . ASP A 1 80 ? -8.432 -2.344 -7.286 1.00 93.88 80 ASP A C 1
ATOM 630 O O . ASP A 1 80 ? -7.317 -1.941 -7.608 1.00 93.88 80 ASP A O 1
ATOM 634 N N . PHE A 1 81 ? -8.902 -3.512 -7.718 1.00 94.19 81 PHE A N 1
ATOM 635 C CA . PHE A 1 81 ? -8.195 -4.388 -8.649 1.00 94.19 81 PHE A CA 1
ATOM 636 C C . PHE A 1 81 ? -8.355 -3.950 -10.115 1.00 94.19 81 PHE A C 1
ATOM 638 O O . PHE A 1 81 ? -8.092 -4.744 -11.017 1.00 94.19 81 PHE A O 1
ATOM 645 N N . GLY A 1 82 ? -8.787 -2.711 -10.393 1.00 90.06 82 GLY A N 1
ATOM 646 C CA . GLY A 1 82 ? -9.006 -2.221 -11.760 1.00 90.06 82 GLY A CA 1
ATOM 647 C C . GLY A 1 82 ? -7.742 -2.238 -12.623 1.00 90.06 82 GLY A C 1
ATOM 648 O O . GLY A 1 82 ? -7.819 -2.320 -13.849 1.00 90.06 82 GLY A O 1
ATOM 649 N N . LEU A 1 83 ? -6.574 -2.214 -11.976 1.00 88.06 83 LEU A N 1
ATOM 650 C CA . LEU A 1 83 ? -5.272 -2.338 -12.613 1.00 88.06 83 LEU A CA 1
ATOM 651 C C . LEU A 1 83 ? -4.603 -3.688 -12.349 1.00 88.06 83 LEU A C 1
ATOM 653 O O . LEU A 1 83 ? -3.466 -3.846 -12.769 1.00 88.06 83 LEU A O 1
ATOM 657 N N . ALA A 1 84 ? -5.244 -4.669 -11.718 1.00 91.00 84 ALA A N 1
ATOM 658 C CA . ALA A 1 84 ? -4.586 -5.936 -11.413 1.00 91.00 84 ALA A CA 1
ATOM 659 C C . ALA A 1 84 ? -4.217 -6.730 -12.685 1.00 91.00 84 ALA A C 1
ATOM 661 O O . ALA A 1 84 ? -4.899 -6.637 -13.708 1.00 91.00 84 ALA A O 1
ATOM 662 N N . LYS A 1 85 ? -3.123 -7.504 -12.645 1.00 88.50 85 LYS A N 1
ATOM 663 C CA . LYS A 1 85 ? -2.655 -8.294 -13.802 1.00 88.50 85 LYS A CA 1
ATOM 664 C C . LYS A 1 85 ? -1.941 -9.577 -13.387 1.00 88.50 85 LYS A C 1
ATOM 666 O O . LYS A 1 85 ? -1.174 -9.574 -12.431 1.00 88.50 85 LYS A O 1
ATOM 671 N N . GLU A 1 86 ? -2.156 -10.660 -14.129 1.00 86.19 86 GLU A N 1
ATOM 672 C 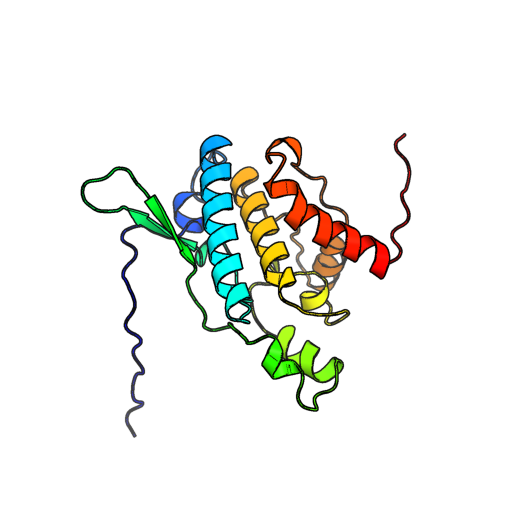CA . GLU A 1 86 ? -1.464 -11.933 -13.906 1.00 86.19 86 GLU A CA 1
ATOM 673 C C . GLU A 1 86 ? 0.016 -11.874 -14.298 1.00 86.19 86 GLU A C 1
ATOM 675 O O . GLU A 1 86 ? 0.348 -11.408 -15.390 1.00 86.19 86 GLU A O 1
ATOM 680 N N . PHE A 1 87 ? 0.895 -12.455 -13.475 1.00 73.19 87 PHE A N 1
ATOM 681 C CA . PHE A 1 87 ? 2.317 -12.613 -13.814 1.00 73.19 87 PHE A CA 1
ATOM 682 C C . PHE A 1 87 ? 2.527 -13.515 -15.032 1.00 73.19 87 PHE A C 1
ATOM 684 O O . PHE A 1 87 ? 3.386 -13.243 -15.863 1.00 73.19 87 PHE A O 1
ATOM 691 N N . LYS A 1 88 ? 1.733 -14.590 -15.138 1.00 59.81 88 LYS A N 1
ATOM 692 C CA . LYS A 1 88 ? 1.899 -15.646 -16.151 1.00 59.81 88 LYS A CA 1
ATOM 693 C C . LYS A 1 88 ? 1.412 -15.239 -17.539 1.00 59.81 88 LYS A C 1
ATOM 695 O O . LYS A 1 88 ? 1.975 -15.693 -18.526 1.00 59.81 88 LYS A O 1
ATOM 700 N N . SER A 1 89 ? 0.450 -14.315 -17.621 1.00 52.59 89 SER A N 1
ATOM 701 C CA . SER A 1 89 ? -0.023 -13.733 -18.892 1.00 52.59 89 SER A CA 1
ATOM 702 C C . SER A 1 89 ? 1.073 -13.014 -19.693 1.00 52.59 89 SER A C 1
ATOM 704 O O . SER A 1 89 ? 0.863 -12.618 -20.837 1.00 52.59 89 SER A O 1
ATOM 706 N N . LEU A 1 90 ? 2.245 -12.825 -19.083 1.00 51.97 90 LEU A N 1
ATOM 707 C CA . LEU A 1 90 ? 3.397 -12.195 -19.694 1.00 51.97 90 LEU A CA 1
ATOM 708 C C . LEU A 1 90 ? 4.277 -13.194 -20.451 1.00 51.97 90 LEU A C 1
ATOM 710 O O . LEU A 1 90 ? 5.067 -12.738 -21.257 1.00 51.97 90 LEU A O 1
ATOM 714 N N . GLU A 1 91 ? 4.180 -14.512 -20.247 1.00 52.19 91 GLU A N 1
ATOM 715 C CA . GLU A 1 91 ? 5.118 -15.482 -20.847 1.00 52.19 91 GLU A CA 1
ATOM 716 C C . GLU A 1 91 ? 4.857 -15.785 -22.335 1.00 52.19 91 GLU A C 1
ATOM 718 O O . GLU A 1 91 ? 5.782 -16.189 -23.044 1.00 52.19 91 GLU A O 1
ATOM 723 N N . ASP A 1 92 ? 3.662 -15.487 -22.848 1.00 47.28 92 ASP A N 1
ATOM 724 C CA . ASP A 1 92 ? 3.269 -15.839 -24.213 1.00 47.28 92 ASP A CA 1
ATOM 725 C C . ASP A 1 92 ? 3.731 -14.795 -25.245 1.00 47.28 92 ASP A C 1
ATOM 727 O O . ASP A 1 92 ? 3.089 -13.770 -25.477 1.00 47.28 92 ASP A O 1
ATOM 731 N N . GLY A 1 93 ? 4.872 -15.062 -25.889 1.00 55.44 93 GLY A N 1
ATOM 732 C CA . GLY A 1 93 ? 5.264 -14.493 -27.190 1.00 55.44 93 GLY A CA 1
ATOM 733 C C . GLY A 1 93 ? 5.601 -12.995 -27.255 1.00 55.44 93 GLY A C 1
ATOM 734 O O . GLY A 1 93 ? 6.140 -12.555 -28.266 1.00 55.44 93 GLY A O 1
ATOM 735 N N . GLN A 1 94 ? 5.331 -12.213 -26.206 1.00 59.09 94 GLN A N 1
ATOM 736 C CA . GLN A 1 94 ? 5.659 -10.783 -26.148 1.00 59.09 94 GLN A CA 1
ATOM 737 C C . GLN A 1 94 ? 7.117 -10.566 -25.753 1.00 59.09 94 GLN A C 1
ATOM 739 O O . GLN A 1 94 ? 7.627 -11.220 -24.835 1.00 59.09 94 GLN A O 1
ATOM 744 N N . SER A 1 95 ? 7.775 -9.602 -26.394 1.00 64.38 95 SER A N 1
ATOM 745 C CA . SER A 1 95 ? 9.110 -9.152 -26.003 1.00 64.38 95 SER A CA 1
ATOM 746 C C . SER A 1 95 ? 9.086 -8.500 -24.614 1.00 64.38 95 SER A C 1
ATOM 748 O O . SER A 1 95 ? 8.074 -7.944 -24.184 1.00 64.38 95 SER A O 1
ATOM 750 N N . ALA A 1 96 ? 10.217 -8.521 -23.901 1.00 64.69 96 ALA A N 1
ATOM 751 C CA . ALA A 1 96 ? 10.346 -7.846 -22.604 1.00 64.69 96 ALA A CA 1
ATOM 752 C C . ALA A 1 96 ? 9.978 -6.347 -22.680 1.00 64.69 96 ALA A C 1
ATOM 754 O O . ALA A 1 96 ? 9.408 -5.793 -21.745 1.00 64.69 96 ALA A O 1
ATOM 755 N N . MET A 1 97 ? 10.232 -5.710 -23.827 1.00 62.62 97 MET A N 1
ATOM 756 C CA . MET A 1 97 ? 9.902 -4.307 -24.077 1.00 62.62 97 MET A CA 1
ATOM 757 C C . MET A 1 97 ? 8.387 -4.061 -24.156 1.00 62.62 97 MET A C 1
ATOM 759 O O . MET A 1 97 ? 7.886 -3.130 -23.529 1.00 62.62 97 MET A O 1
ATOM 763 N N . GLU A 1 98 ? 7.643 -4.909 -24.872 1.00 64.44 98 GLU A N 1
ATOM 764 C CA . GLU A 1 98 ? 6.177 -4.810 -24.973 1.00 64.44 98 GLU A CA 1
ATOM 765 C C . GLU A 1 98 ? 5.495 -5.079 -23.627 1.00 64.44 98 GLU A C 1
ATOM 767 O O . GLU A 1 98 ? 4.529 -4.396 -23.271 1.00 64.44 98 GLU A O 1
ATOM 772 N N . ARG A 1 99 ? 6.036 -6.025 -22.846 1.00 66.50 99 ARG A N 1
ATOM 773 C CA . ARG A 1 99 ? 5.587 -6.291 -21.471 1.00 66.50 99 ARG A CA 1
ATOM 774 C C . ARG A 1 99 ? 5.764 -5.051 -20.602 1.00 66.50 99 ARG A C 1
ATOM 776 O O . ARG A 1 99 ? 4.808 -4.626 -19.958 1.00 66.50 99 ARG A O 1
ATOM 783 N N . ASN A 1 100 ? 6.947 -4.435 -20.633 1.00 65.94 100 ASN A N 1
ATOM 784 C CA . ASN A 1 100 ? 7.239 -3.256 -19.823 1.00 65.94 100 ASN A CA 1
ATOM 785 C C . ASN A 1 100 ? 6.362 -2.056 -20.208 1.00 65.94 100 ASN A C 1
ATOM 787 O O . ASN A 1 100 ? 5.826 -1.401 -19.319 1.00 65.94 100 ASN A O 1
ATOM 791 N N . MET A 1 101 ? 6.110 -1.811 -21.499 1.00 65.38 101 MET A N 1
ATOM 792 C CA . MET A 1 101 ? 5.227 -0.717 -21.947 1.00 65.38 101 MET A CA 1
ATOM 793 C C . MET A 1 101 ? 3.786 -0.831 -21.421 1.00 65.38 101 MET A C 1
ATOM 795 O O . MET A 1 101 ? 3.170 0.171 -21.057 1.00 65.38 101 MET A O 1
ATOM 799 N N . GLN A 1 102 ? 3.240 -2.049 -21.338 1.00 64.06 102 GLN A N 1
ATOM 800 C CA . GLN A 1 102 ? 1.910 -2.281 -20.755 1.00 64.06 102 GLN A CA 1
ATOM 801 C C . GLN A 1 102 ? 1.883 -2.094 -19.229 1.00 64.06 102 GLN A C 1
ATOM 803 O O . GLN A 1 102 ? 0.809 -1.952 -18.638 1.00 64.06 102 GLN A O 1
ATOM 808 N N . MET A 1 103 ? 3.047 -2.144 -18.582 1.00 66.56 103 MET A N 1
ATOM 809 C CA . MET A 1 103 ? 3.194 -2.036 -17.132 1.00 66.56 103 MET A CA 1
ATOM 810 C C . MET A 1 103 ? 3.489 -0.604 -16.675 1.00 66.56 103 MET A C 1
ATOM 812 O O . MET A 1 103 ? 3.041 -0.220 -15.602 1.00 66.56 103 MET A O 1
ATOM 816 N N . THR A 1 104 ? 4.174 0.200 -17.490 1.00 66.88 104 THR A N 1
ATOM 817 C CA . THR A 1 104 ? 4.562 1.583 -17.159 1.00 66.88 104 THR A CA 1
ATOM 818 C C . THR A 1 104 ? 3.444 2.618 -17.319 1.00 66.88 104 THR A C 1
ATOM 820 O O . THR A 1 104 ? 3.592 3.760 -16.894 1.00 66.88 104 THR A O 1
ATOM 823 N N . SER A 1 105 ? 2.311 2.240 -17.920 1.00 63.38 105 SER A N 1
ATOM 824 C CA . SER A 1 105 ? 1.239 3.173 -18.307 1.00 63.38 105 SER A CA 1
ATOM 825 C C . SER A 1 105 ? 0.109 3.332 -17.272 1.00 63.38 105 SER A C 1
ATOM 827 O O . SER A 1 105 ? -0.922 3.923 -17.591 1.00 63.38 105 SER A O 1
ATOM 829 N N . CYS A 1 106 ? 0.232 2.788 -16.055 1.00 69.06 106 CYS A N 1
ATOM 830 C CA . CYS A 1 106 ? -0.868 2.781 -15.081 1.00 69.06 106 CYS A CA 1
ATOM 831 C C . CYS A 1 106 ? -0.410 2.820 -13.618 1.00 69.06 106 CYS A C 1
ATOM 833 O O . CYS A 1 106 ? 0.638 2.275 -13.292 1.00 69.06 106 CYS A O 1
ATOM 835 N N . GLY A 1 107 ? -1.253 3.389 -12.747 1.00 74.94 107 GLY A N 1
ATOM 836 C CA . GLY A 1 107 ? -1.067 3.484 -11.293 1.00 74.94 107 GLY A CA 1
ATOM 837 C C . GLY A 1 107 ? -0.736 4.905 -10.823 1.00 74.94 107 GLY A C 1
ATOM 838 O O . GLY A 1 107 ? -0.768 5.857 -11.606 1.00 74.94 107 GLY A O 1
ATOM 839 N N . THR A 1 108 ? -0.399 5.052 -9.543 1.00 83.50 108 THR A N 1
ATOM 840 C CA . THR A 1 108 ? -0.092 6.350 -8.916 1.00 83.50 108 THR A CA 1
ATOM 841 C C . THR A 1 108 ? 1.430 6.571 -8.835 1.00 83.50 108 THR A C 1
ATOM 843 O O . THR A 1 108 ? 2.082 5.871 -8.060 1.00 83.50 108 THR A O 1
ATOM 846 N N . PRO A 1 109 ? 2.038 7.525 -9.580 1.00 87.19 109 PRO A N 1
ATOM 847 C CA . PRO A 1 109 ? 3.498 7.608 -9.754 1.00 87.1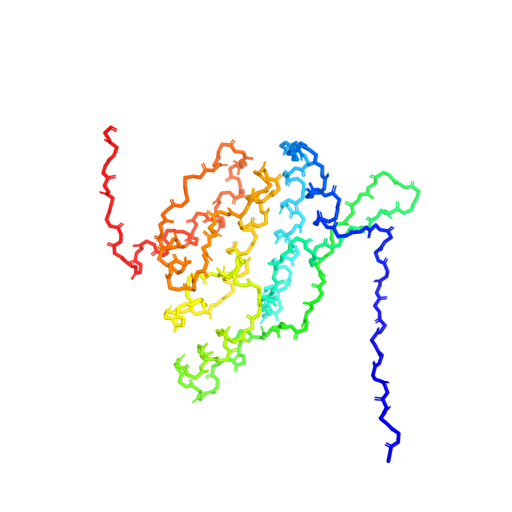9 109 PRO A CA 1
ATOM 848 C C . PRO A 1 109 ? 4.327 7.638 -8.465 1.00 87.19 109 PRO A C 1
ATOM 850 O O . PRO A 1 109 ? 5.390 7.031 -8.398 1.00 87.19 109 PRO A O 1
ATOM 853 N N . LEU A 1 110 ? 3.833 8.296 -7.415 1.00 89.56 110 LEU A N 1
ATOM 854 C CA . LEU A 1 110 ? 4.535 8.411 -6.131 1.00 89.56 110 LEU A CA 1
ATOM 855 C C . LEU A 1 110 ? 4.594 7.087 -5.338 1.00 89.56 110 LEU A C 1
ATOM 857 O O . LEU A 1 110 ? 5.377 6.966 -4.397 1.00 89.56 110 LEU A O 1
ATOM 861 N N . ASN A 1 111 ? 3.795 6.089 -5.729 1.00 89.44 111 ASN A N 1
ATOM 862 C CA . ASN A 1 111 ? 3.763 4.742 -5.156 1.00 89.44 111 ASN A CA 1
ATOM 863 C C . ASN A 1 111 ? 4.455 3.701 -6.047 1.00 89.44 111 ASN A C 1
ATOM 865 O O . ASN A 1 111 ? 4.576 2.546 -5.635 1.00 89.44 111 ASN A O 1
ATOM 869 N N . MET A 1 112 ? 4.884 4.078 -7.255 1.00 89.12 112 MET A N 1
ATOM 870 C CA . MET A 1 112 ? 5.465 3.154 -8.229 1.00 89.12 112 MET A CA 1
ATOM 871 C C . MET A 1 112 ? 6.935 2.864 -7.950 1.00 89.12 112 MET A C 1
ATOM 873 O O . MET A 1 112 ? 7.690 3.739 -7.520 1.00 89.12 112 MET A O 1
ATOM 877 N N . ALA A 1 113 ? 7.333 1.632 -8.259 1.00 86.38 113 ALA A N 1
ATOM 878 C CA . ALA A 1 113 ? 8.723 1.205 -8.227 1.00 86.38 113 ALA A CA 1
ATOM 879 C C . ALA A 1 113 ? 9.550 1.869 -9.353 1.00 86.38 113 ALA A C 1
ATOM 881 O O . ALA A 1 113 ? 8.994 2.203 -10.409 1.00 86.38 113 ALA A O 1
ATOM 882 N N . PRO A 1 114 ? 10.870 2.054 -9.169 1.00 84.19 114 PRO A N 1
ATOM 883 C CA . PRO A 1 114 ? 11.736 2.702 -10.156 1.00 84.19 114 PRO A CA 1
ATOM 884 C C . PRO A 1 114 ? 11.709 2.037 -11.539 1.00 84.19 114 PRO A C 1
ATOM 886 O O . PRO A 1 114 ? 11.749 2.726 -12.560 1.00 84.19 114 PRO A O 1
ATOM 889 N N . GLU A 1 115 ? 11.629 0.708 -11.594 1.00 80.94 115 GLU A N 1
ATOM 890 C CA . GLU A 1 115 ? 11.557 -0.085 -12.825 1.00 80.94 115 GLU A CA 1
ATOM 891 C C . GLU A 1 115 ? 10.256 0.161 -13.601 1.00 80.94 115 GLU A C 1
ATOM 893 O O . GLU A 1 115 ? 10.256 0.189 -14.831 1.00 80.94 115 GLU A O 1
ATOM 898 N N . VAL A 1 116 ? 9.157 0.445 -12.893 1.00 84.75 116 VAL A N 1
ATOM 899 C CA . VAL A 1 116 ? 7.872 0.818 -13.501 1.00 84.75 116 VAL A CA 1
ATOM 900 C C . VAL A 1 116 ? 7.927 2.249 -14.018 1.00 84.75 116 VAL A C 1
ATOM 902 O O . VAL A 1 116 ? 7.496 2.513 -15.134 1.00 84.75 116 VAL A O 1
ATOM 905 N N . LEU A 1 117 ? 8.491 3.177 -13.241 1.00 83.38 117 LEU A N 1
ATOM 906 C CA . LEU A 1 117 ? 8.600 4.580 -13.650 1.00 83.38 117 LEU A CA 1
ATOM 907 C C . LEU A 1 117 ? 9.550 4.767 -14.840 1.00 83.38 117 LEU A C 1
ATOM 909 O O . LEU A 1 117 ? 9.292 5.586 -15.718 1.00 83.38 117 LEU A O 1
ATOM 913 N N . SER A 1 118 ? 10.660 4.027 -14.862 1.00 80.44 118 SER A N 1
ATOM 914 C CA . SER A 1 118 ? 11.669 4.116 -15.923 1.00 80.44 118 SER A CA 1
ATOM 915 C C . SER A 1 118 ? 11.377 3.221 -17.129 1.00 80.44 118 SER A C 1
ATOM 917 O O . SER A 1 118 ? 11.927 3.461 -18.202 1.00 80.44 118 SER A O 1
ATOM 919 N N . GLY A 1 119 ? 10.545 2.187 -16.966 1.00 79.00 119 GLY A N 1
ATOM 920 C CA . GLY A 1 119 ? 10.323 1.139 -17.968 1.00 79.00 119 GLY A CA 1
ATOM 921 C C . GLY A 1 119 ? 11.525 0.228 -18.207 1.00 79.00 119 GLY A C 1
ATOM 922 O O . GLY A 1 119 ? 11.532 -0.545 -19.168 1.00 79.00 119 GLY A O 1
ATOM 923 N N . ILE A 1 120 ? 12.537 0.317 -17.344 1.00 74.50 120 ILE A N 1
ATOM 924 C CA . ILE A 1 120 ? 13.794 -0.418 -17.439 1.00 74.50 120 ILE A CA 1
ATOM 925 C C . ILE A 1 120 ? 13.855 -1.426 -16.293 1.00 74.50 120 ILE A C 1
ATOM 927 O O . ILE A 1 120 ? 13.617 -1.072 -15.144 1.00 74.50 120 ILE A O 1
ATOM 931 N N . GLY A 1 121 ? 14.248 -2.661 -16.605 1.00 72.81 121 GLY A N 1
ATOM 932 C CA . GLY A 1 121 ? 14.360 -3.751 -15.634 1.00 72.81 121 GLY A CA 1
ATOM 933 C C . GLY A 1 121 ? 13.202 -4.743 -15.716 1.00 72.81 121 GLY A C 1
ATOM 934 O O . GLY A 1 121 ? 12.328 -4.641 -16.584 1.00 72.81 121 GLY A O 1
ATOM 935 N N . ILE A 1 122 ? 13.237 -5.738 -14.832 1.00 75.50 122 ILE A N 1
ATOM 936 C CA . ILE A 1 122 ? 12.198 -6.762 -14.721 1.00 75.50 122 ILE A CA 1
ATOM 937 C C . ILE A 1 122 ? 11.064 -6.205 -13.865 1.00 75.50 122 ILE A C 1
ATOM 939 O O . ILE A 1 122 ? 11.274 -5.847 -12.711 1.00 75.50 122 ILE A O 1
ATOM 943 N N . ILE A 1 123 ? 9.858 -6.158 -14.429 1.00 79.94 123 ILE A N 1
ATOM 944 C CA . ILE A 1 123 ? 8.657 -5.751 -13.703 1.00 79.94 123 ILE A CA 1
ATOM 945 C C . ILE A 1 123 ? 7.901 -7.008 -13.266 1.00 79.94 123 ILE A C 1
ATOM 947 O O . ILE A 1 123 ? 7.291 -7.693 -14.089 1.00 79.94 123 ILE A O 1
ATOM 951 N N . ASP A 1 124 ? 7.940 -7.303 -11.969 1.00 82.31 124 ASP A N 1
ATOM 952 C CA . ASP A 1 124 ? 7.310 -8.475 -11.359 1.00 82.31 124 ASP A CA 1
ATOM 953 C C . ASP A 1 124 ? 6.492 -8.108 -10.102 1.00 82.31 124 ASP A C 1
ATOM 955 O O . ASP A 1 124 ? 6.156 -6.948 -9.865 1.00 82.31 124 ASP A O 1
ATOM 959 N N . SER A 1 125 ? 6.153 -9.103 -9.273 1.00 86.38 125 SER A N 1
ATOM 960 C CA . SER A 1 125 ? 5.327 -8.916 -8.066 1.00 86.38 125 SER A CA 1
ATOM 961 C C . SER A 1 125 ? 5.907 -7.949 -7.059 1.00 86.38 125 SER A C 1
ATOM 963 O O . SER A 1 125 ? 5.202 -7.437 -6.187 1.00 86.38 125 SER A O 1
ATOM 965 N N . LYS A 1 126 ? 7.201 -7.679 -7.157 1.00 87.19 126 LYS A N 1
ATOM 966 C CA . LYS A 1 126 ? 7.887 -6.885 -6.169 1.00 87.19 126 LYS A CA 1
ATOM 967 C C . LYS A 1 126 ? 7.561 -5.401 -6.249 1.00 87.19 126 LYS A C 1
ATOM 969 O O . LYS A 1 126 ? 7.731 -4.708 -5.246 1.00 87.19 126 LYS A O 1
ATOM 974 N N . ILE A 1 127 ? 6.976 -4.940 -7.353 1.00 88.69 127 ILE A N 1
ATOM 975 C CA . ILE A 1 127 ? 6.466 -3.569 -7.458 1.00 88.69 127 ILE A CA 1
ATOM 976 C C . ILE A 1 127 ? 5.394 -3.283 -6.400 1.00 88.69 127 ILE A C 1
ATOM 978 O O . ILE A 1 127 ? 5.368 -2.199 -5.824 1.00 88.69 127 ILE A O 1
ATOM 982 N N . ASP A 1 128 ? 4.573 -4.281 -6.054 1.00 92.75 128 ASP A N 1
ATOM 983 C CA . ASP A 1 128 ? 3.586 -4.153 -4.981 1.00 92.75 128 ASP A CA 1
ATOM 984 C C . ASP A 1 128 ? 4.283 -4.031 -3.613 1.00 92.75 128 ASP A C 1
ATOM 986 O O . ASP A 1 128 ? 3.839 -3.283 -2.743 1.00 92.75 128 ASP A O 1
ATOM 990 N N . ILE A 1 129 ? 5.419 -4.713 -3.417 1.00 93.19 129 ILE A N 1
ATOM 991 C CA . ILE A 1 129 ? 6.217 -4.630 -2.183 1.00 93.19 129 ILE A CA 1
ATOM 992 C C . ILE A 1 129 ? 6.858 -3.247 -2.033 1.00 93.19 129 ILE A C 1
ATOM 994 O O . ILE A 1 129 ? 6.910 -2.714 -0.920 1.00 93.19 129 ILE A O 1
ATOM 998 N N . TRP A 1 130 ? 7.304 -2.641 -3.136 1.00 92.00 130 TRP A N 1
ATOM 999 C CA . TRP A 1 130 ? 7.740 -1.247 -3.143 1.00 92.00 130 TRP A CA 1
ATOM 1000 C C . TRP A 1 130 ? 6.616 -0.317 -2.676 1.00 92.00 130 TRP A C 1
ATOM 1002 O O . TRP A 1 130 ? 6.805 0.456 -1.733 1.00 92.00 130 TRP A O 1
ATOM 1012 N N . SER A 1 131 ? 5.423 -0.442 -3.263 1.00 94.19 131 SER A N 1
ATOM 1013 C CA . SER A 1 131 ? 4.259 0.363 -2.887 1.00 94.19 131 SER A CA 1
ATOM 1014 C C . SER A 1 131 ? 3.869 0.188 -1.412 1.00 94.19 131 SER A C 1
ATOM 1016 O O . SER A 1 131 ? 3.557 1.167 -0.736 1.00 94.19 131 SER A O 1
ATOM 1018 N N . VAL A 1 132 ? 3.972 -1.028 -0.861 1.00 95.81 132 VAL A N 1
ATOM 1019 C CA . VAL A 1 132 ? 3.795 -1.291 0.582 1.00 95.81 132 VAL A CA 1
ATOM 1020 C C . VAL A 1 132 ? 4.825 -0.526 1.427 1.00 95.81 132 VAL A C 1
ATOM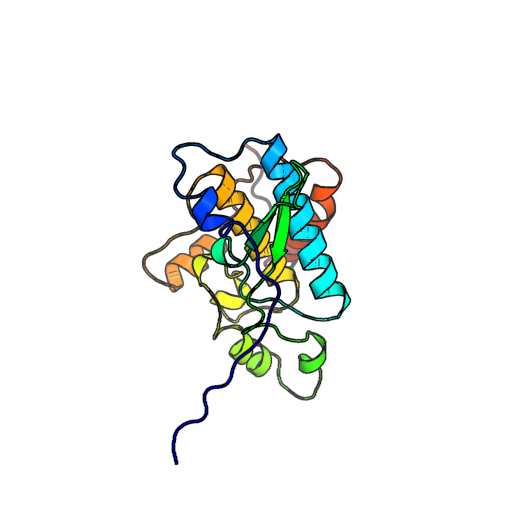 1022 O O . VAL A 1 132 ? 4.484 0.013 2.483 1.00 95.81 132 VAL A O 1
ATOM 1025 N N . GLY A 1 133 ? 6.074 -0.430 0.964 1.00 92.94 133 GLY A N 1
ATOM 1026 C CA . GLY A 1 133 ? 7.112 0.385 1.598 1.00 92.94 133 GLY A CA 1
ATOM 1027 C C . GLY A 1 133 ? 6.781 1.881 1.597 1.00 92.94 133 GLY A C 1
ATOM 1028 O O . GLY A 1 133 ? 6.961 2.547 2.620 1.00 92.94 133 GLY A O 1
ATOM 1029 N N . VAL A 1 134 ? 6.236 2.394 0.489 1.00 92.12 134 VAL A N 1
ATOM 1030 C CA . VAL A 1 134 ? 5.751 3.780 0.390 1.00 92.12 134 VAL A CA 1
ATOM 1031 C C . VAL A 1 134 ? 4.622 4.028 1.392 1.00 92.12 134 VAL A C 1
ATOM 1033 O O . VAL A 1 134 ? 4.715 4.977 2.169 1.00 92.12 134 VAL A O 1
ATOM 1036 N N . ILE A 1 135 ? 3.620 3.143 1.461 1.00 94.19 135 ILE A N 1
ATOM 1037 C CA . ILE A 1 135 ? 2.516 3.242 2.433 1.00 94.19 135 ILE A CA 1
ATOM 1038 C C . ILE A 1 135 ? 3.068 3.298 3.863 1.00 94.19 135 ILE A C 1
ATOM 1040 O O . ILE A 1 135 ? 2.714 4.192 4.632 1.00 94.19 135 ILE A O 1
ATOM 1044 N N . MET A 1 136 ? 3.980 2.388 4.223 1.00 93.44 136 MET A N 1
ATOM 1045 C CA . MET A 1 136 ? 4.603 2.378 5.550 1.00 93.44 136 MET A CA 1
ATOM 1046 C C . MET A 1 136 ? 5.295 3.706 5.866 1.00 93.44 136 MET A C 1
ATOM 1048 O O . MET A 1 136 ? 5.127 4.244 6.963 1.00 93.44 136 MET A O 1
ATOM 1052 N N . TYR A 1 137 ? 6.068 4.235 4.914 1.00 89.56 137 TYR A N 1
ATOM 1053 C CA . TYR A 1 137 ? 6.755 5.510 5.074 1.00 89.56 137 TYR A CA 1
ATOM 1054 C C . TYR A 1 137 ? 5.748 6.635 5.328 1.00 89.56 137 TYR A C 1
ATOM 1056 O O . TYR A 1 137 ? 5.890 7.360 6.312 1.00 89.56 137 TYR A O 1
ATOM 1064 N N . GLN A 1 138 ? 4.689 6.728 4.521 1.00 90.38 138 GLN A N 1
ATOM 1065 C CA . GLN A 1 138 ? 3.667 7.760 4.691 1.00 90.38 138 GLN A CA 1
ATOM 1066 C C . GLN A 1 138 ? 2.938 7.653 6.040 1.00 90.38 138 GLN A C 1
ATOM 1068 O O . GLN A 1 138 ? 2.661 8.670 6.674 1.00 90.38 138 GLN A O 1
ATOM 1073 N N . LEU A 1 139 ? 2.658 6.443 6.537 1.00 90.25 139 LEU A N 1
ATOM 1074 C CA . LEU A 1 139 ? 2.016 6.262 7.846 1.00 90.25 139 LEU A CA 1
ATOM 1075 C C . LEU A 1 139 ? 2.860 6.820 9.002 1.00 90.25 139 LEU A C 1
ATOM 1077 O O . LEU A 1 139 ? 2.300 7.343 9.974 1.00 90.25 139 LEU A O 1
ATOM 1081 N N . ILE A 1 140 ? 4.188 6.723 8.885 1.00 88.31 140 ILE A N 1
ATOM 1082 C CA . ILE A 1 140 ? 5.150 7.218 9.875 1.00 88.31 140 ILE A CA 1
ATOM 1083 C C . ILE A 1 140 ? 5.357 8.728 9.725 1.00 88.31 140 ILE A C 1
ATOM 1085 O O . ILE A 1 140 ? 5.285 9.458 10.712 1.00 88.31 140 ILE A O 1
ATOM 1089 N N . THR A 1 141 ? 5.634 9.197 8.507 1.00 86.00 141 THR A N 1
ATOM 1090 C CA . THR A 1 141 ? 6.177 10.544 8.256 1.00 86.00 141 THR A CA 1
ATOM 1091 C C . THR A 1 141 ? 5.140 11.555 7.776 1.00 86.00 141 THR A C 1
ATOM 1093 O O . THR A 1 141 ? 5.415 12.754 7.809 1.00 86.00 141 THR A O 1
ATOM 1096 N N . LYS A 1 142 ? 3.965 11.091 7.324 1.00 87.12 142 LYS A N 1
ATOM 1097 C CA . LYS A 1 142 ? 2.929 11.886 6.635 1.00 87.12 142 LYS A CA 1
ATOM 1098 C C . LYS A 1 142 ? 3.405 12.535 5.334 1.00 87.12 142 LYS A C 1
ATOM 1100 O O . LYS A 1 142 ? 2.831 13.523 4.891 1.00 87.12 142 LYS A O 1
ATOM 1105 N N . ARG A 1 143 ? 4.468 12.002 4.731 1.00 86.56 143 ARG A N 1
ATOM 1106 C CA . ARG A 1 143 ? 5.042 12.471 3.464 1.00 86.56 143 ARG A CA 1
ATOM 1107 C C . ARG A 1 143 ? 5.325 11.287 2.559 1.00 86.56 143 ARG A C 1
ATOM 1109 O O . ARG A 1 143 ? 5.447 10.164 3.042 1.00 86.56 143 ARG A O 1
ATOM 1116 N N . TYR A 1 144 ? 5.480 11.539 1.267 1.00 88.19 144 TYR A N 1
ATOM 1117 C CA . TYR A 1 144 ? 6.068 10.551 0.371 1.00 88.19 144 TYR A CA 1
ATOM 1118 C C . TYR A 1 144 ? 7.580 10.436 0.620 1.00 88.19 144 TYR A C 1
ATOM 1120 O O . TYR A 1 144 ? 8.212 11.429 0.989 1.00 88.19 144 TYR A O 1
ATOM 1128 N N . PRO A 1 145 ? 8.176 9.243 0.439 1.00 84.62 145 PRO A N 1
ATOM 1129 C CA . PRO A 1 145 ? 9.627 9.081 0.528 1.00 84.62 145 PRO A CA 1
ATOM 1130 C C . PRO A 1 145 ? 10.355 9.836 -0.587 1.00 84.62 145 PRO A C 1
ATOM 1132 O O . PRO A 1 145 ? 11.470 10.307 -0.380 1.00 84.62 145 PRO A O 1
ATOM 1135 N N . PHE A 1 146 ? 9.702 9.967 -1.743 1.00 86.12 146 PHE A N 1
ATOM 1136 C CA . PHE A 1 146 ? 10.192 10.679 -2.911 1.00 86.12 146 PHE A CA 1
ATOM 1137 C C . PHE A 1 146 ? 9.057 11.516 -3.485 1.00 86.12 146 PHE A C 1
ATOM 1139 O O . PHE A 1 146 ? 7.951 11.016 -3.683 1.00 86.12 146 PHE A O 1
ATOM 1146 N N . GLU A 1 147 ? 9.333 12.785 -3.749 1.00 84.81 147 GLU A N 1
ATOM 1147 C CA . GLU A 1 147 ? 8.377 13.719 -4.326 1.00 84.81 147 GLU A CA 1
ATOM 1148 C C . GLU A 1 147 ? 9.151 14.724 -5.174 1.00 84.81 147 GLU A C 1
ATOM 1150 O O . GLU A 1 147 ? 10.172 15.281 -4.758 1.00 84.81 147 GLU A O 1
ATOM 1155 N N . SER A 1 148 ? 8.697 14.920 -6.407 1.00 85.44 148 SER A N 1
ATOM 1156 C CA . SER A 1 148 ? 9.392 15.763 -7.368 1.00 85.44 148 SER A CA 1
ATOM 1157 C C . SER A 1 148 ? 8.409 16.360 -8.370 1.00 85.44 148 SER A C 1
ATOM 1159 O O . SER A 1 148 ? 7.463 15.675 -8.762 1.00 85.44 148 SER A O 1
ATOM 1161 N N . PRO A 1 149 ? 8.623 17.607 -8.832 1.00 80.50 149 PRO A N 1
ATOM 1162 C CA . PRO A 1 149 ? 7.719 18.260 -9.778 1.00 80.50 149 PRO A CA 1
ATOM 1163 C C . PRO A 1 149 ? 7.765 17.666 -11.192 1.00 80.50 149 PRO A C 1
ATOM 1165 O O . PRO A 1 149 ? 6.928 18.012 -12.021 1.00 80.50 149 PRO A O 1
ATOM 1168 N N . ASN A 1 150 ? 8.741 16.808 -11.504 1.00 86.56 150 ASN A N 1
ATOM 1169 C CA . ASN A 1 150 ? 8.817 16.127 -12.792 1.00 86.56 150 ASN A CA 1
ATOM 1170 C C . ASN A 1 150 ? 9.243 14.662 -12.635 1.00 86.56 150 ASN A C 1
ATOM 1172 O O . ASN A 1 150 ? 9.928 14.286 -11.679 1.00 86.56 150 ASN A O 1
ATOM 1176 N N . LEU A 1 151 ? 8.827 13.849 -13.608 1.00 82.25 151 LEU A N 1
ATOM 1177 C CA . LEU A 1 151 ? 9.008 12.400 -13.599 1.00 82.25 151 LEU A CA 1
ATOM 1178 C C . LEU A 1 151 ? 10.486 11.991 -13.632 1.00 82.25 151 LEU A C 1
ATOM 1180 O O . LEU A 1 151 ? 10.874 11.071 -12.923 1.00 82.25 151 LEU A O 1
ATOM 1184 N N . GLU A 1 152 ? 11.323 12.687 -14.402 1.00 84.69 152 GLU A N 1
ATOM 1185 C CA . GLU A 1 152 ? 12.753 12.375 -14.505 1.00 84.69 152 GLU A CA 1
ATOM 1186 C C . GLU A 1 152 ? 13.461 12.525 -13.151 1.00 84.69 152 GLU A C 1
ATOM 1188 O O . GLU A 1 152 ? 14.181 11.633 -12.696 1.00 84.69 152 GLU A O 1
ATOM 1193 N N . ALA A 1 153 ? 13.206 13.631 -12.457 1.00 84.25 153 ALA A N 1
ATOM 1194 C CA . ALA A 1 153 ? 13.752 13.873 -11.136 1.00 84.25 153 ALA A CA 1
ATOM 1195 C C . ALA A 1 153 ? 13.156 12.920 -10.087 1.00 84.25 153 ALA A C 1
ATOM 1197 O O . ALA A 1 153 ? 13.886 12.501 -9.191 1.00 84.25 153 ALA A O 1
ATOM 1198 N N . LEU A 1 154 ? 11.878 12.530 -10.206 1.00 82.75 154 LEU A N 1
ATOM 1199 C CA . LEU A 1 154 ? 11.289 11.489 -9.356 1.00 82.75 154 LEU A CA 1
ATOM 1200 C C . LEU A 1 154 ? 12.013 10.149 -9.551 1.00 82.75 154 LEU A C 1
ATOM 1202 O O . LEU A 1 154 ? 12.488 9.574 -8.577 1.00 82.75 154 LEU A O 1
ATOM 1206 N N . ILE A 1 155 ? 12.188 9.698 -10.798 1.00 82.44 155 ILE A N 1
ATOM 1207 C CA . ILE A 1 155 ? 12.935 8.475 -11.132 1.00 82.44 155 ILE A CA 1
ATOM 1208 C C . ILE A 1 155 ? 14.333 8.522 -10.511 1.00 82.44 155 ILE A C 1
ATOM 1210 O O . ILE A 1 155 ? 14.759 7.568 -9.863 1.00 82.44 155 ILE A O 1
ATOM 1214 N N . ASN A 1 156 ? 15.042 9.641 -10.657 1.00 80.81 156 ASN A N 1
ATOM 1215 C CA . ASN A 1 156 ? 16.381 9.787 -10.095 1.00 80.81 156 ASN A CA 1
ATOM 1216 C C . ASN A 1 156 ? 16.388 9.734 -8.562 1.00 80.81 156 ASN A C 1
ATOM 1218 O O . ASN A 1 156 ? 17.274 9.098 -7.999 1.00 80.81 156 ASN A O 1
ATOM 1222 N N . GLN A 1 157 ? 15.395 10.319 -7.888 1.00 80.12 157 GLN A N 1
ATOM 1223 C CA . GLN A 1 157 ? 15.250 10.194 -6.436 1.00 80.12 157 GLN A CA 1
ATOM 1224 C C . GLN A 1 157 ? 14.968 8.751 -6.007 1.00 80.12 157 GLN A C 1
ATOM 1226 O O . GLN A 1 157 ? 15.579 8.284 -5.054 1.00 80.12 157 GLN A O 1
ATOM 1231 N N . THR A 1 158 ? 14.111 8.020 -6.728 1.00 75.50 158 THR A N 1
ATOM 1232 C CA . THR A 1 158 ? 13.774 6.627 -6.379 1.00 75.50 158 THR A CA 1
ATOM 1233 C C . THR A 1 158 ? 14.963 5.664 -6.487 1.00 75.50 158 THR A C 1
ATOM 1235 O O . THR A 1 158 ? 14.976 4.624 -5.834 1.00 75.50 158 THR A O 1
ATOM 1238 N N . LYS A 1 159 ? 16.000 6.022 -7.258 1.00 71.38 159 LYS A N 1
ATOM 1239 C CA . LYS A 1 159 ? 17.274 5.284 -7.321 1.00 71.38 159 LYS A CA 1
ATOM 1240 C C . LYS A 1 159 ? 18.169 5.525 -6.098 1.00 71.38 159 LYS A C 1
ATOM 1242 O O . LYS A 1 159 ? 19.133 4.789 -5.895 1.00 71.38 159 LYS A O 1
ATOM 1247 N N . ILE A 1 160 ? 17.886 6.554 -5.296 1.00 62.72 160 ILE A N 1
ATOM 1248 C CA . ILE A 1 160 ? 18.629 6.881 -4.076 1.00 62.72 160 ILE A CA 1
ATOM 1249 C C . ILE A 1 160 ? 18.110 6.009 -2.930 1.00 62.72 160 ILE A C 1
ATOM 1251 O O . ILE A 1 160 ? 16.912 5.788 -2.762 1.00 62.72 160 ILE A O 1
ATOM 1255 N N . ARG A 1 161 ? 19.0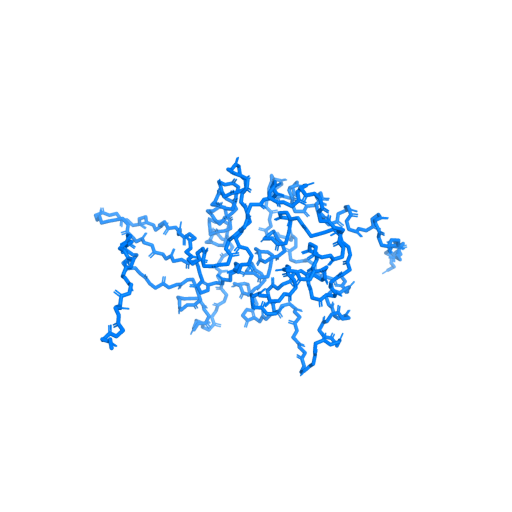30 5.515 -2.101 1.00 53.50 161 ARG A N 1
ATOM 1256 C CA . ARG A 1 161 ? 18.706 4.717 -0.918 1.00 53.50 161 ARG A CA 1
ATOM 1257 C C . ARG A 1 161 ? 17.847 5.533 0.054 1.00 53.50 161 ARG A C 1
ATOM 1259 O O . ARG A 1 161 ? 18.300 6.550 0.568 1.00 53.50 161 ARG A O 1
ATOM 1266 N N . ILE A 1 162 ? 16.648 5.043 0.371 1.00 54.03 162 ILE A N 1
ATOM 1267 C CA . ILE A 1 162 ? 15.875 5.557 1.510 1.00 54.03 162 ILE A CA 1
ATOM 1268 C C . ILE A 1 162 ? 16.659 5.230 2.785 1.00 54.03 162 ILE A C 1
ATOM 1270 O O . ILE A 1 162 ? 16.916 4.051 3.068 1.00 54.03 162 ILE A O 1
ATOM 1274 N N . ASP A 1 163 ? 17.013 6.248 3.573 1.00 45.41 163 ASP A N 1
ATOM 1275 C CA . ASP A 1 163 ? 17.496 6.035 4.935 1.00 45.41 163 ASP A CA 1
ATOM 1276 C C . ASP A 1 163 ? 16.376 5.398 5.754 1.00 45.41 163 ASP A C 1
ATOM 1278 O O . ASP A 1 163 ? 15.304 5.958 5.991 1.00 45.41 163 ASP A O 1
ATOM 1282 N N . ARG A 1 164 ? 16.588 4.124 6.077 1.00 44.84 164 ARG A N 1
ATOM 1283 C CA . ARG A 1 164 ? 15.503 3.231 6.456 1.00 44.84 164 ARG A CA 1
ATOM 1284 C C . ARG A 1 164 ? 15.067 3.515 7.896 1.00 44.84 164 ARG A C 1
ATOM 1286 O O . ARG A 1 164 ? 15.902 3.409 8.797 1.00 44.84 164 ARG A O 1
ATOM 1293 N N . PRO A 1 165 ? 13.761 3.637 8.185 1.00 42.88 165 PRO A N 1
ATOM 1294 C CA . PRO A 1 165 ? 13.242 3.476 9.540 1.00 42.88 165 PRO A CA 1
ATOM 1295 C C . PRO A 1 165 ? 13.221 1.976 9.928 1.00 42.88 165 PRO A C 1
ATOM 1297 O O . PRO A 1 165 ? 12.218 1.431 10.378 1.00 42.88 165 PRO A O 1
ATOM 1300 N N . LEU A 1 166 ? 14.344 1.262 9.746 1.00 40.94 166 LEU A N 1
ATOM 1301 C CA . LEU A 1 166 ? 14.508 -0.167 10.074 1.00 40.94 166 LEU A CA 1
ATOM 1302 C C . LEU A 1 166 ? 14.365 -0.458 11.573 1.00 40.94 166 LEU A C 1
ATOM 1304 O O . LEU A 1 166 ? 14.168 -1.615 11.957 1.00 40.94 166 LEU A O 1
ATOM 1308 N N . HIS A 1 167 ? 14.472 0.573 12.414 1.00 45.19 167 HIS A N 1
ATOM 1309 C CA . HIS A 1 167 ? 14.343 0.446 13.862 1.00 45.19 167 HIS A CA 1
ATOM 1310 C C . HIS A 1 167 ? 12.933 0.014 14.307 1.00 45.19 167 HIS A C 1
ATOM 1312 O O . HIS A 1 167 ? 12.793 -0.509 15.405 1.00 45.19 167 HIS A O 1
ATOM 1318 N N . PHE A 1 168 ? 11.919 0.131 13.439 1.00 41.16 168 PHE A N 1
ATOM 1319 C CA . PHE A 1 168 ? 10.513 -0.131 13.780 1.00 41.16 168 PHE A CA 1
ATOM 1320 C C . PHE A 1 168 ? 9.983 -1.518 13.353 1.00 41.16 168 PHE A C 1
ATOM 1322 O O . PHE A 1 168 ? 8.852 -1.874 13.684 1.00 41.16 168 PHE A O 1
ATOM 1329 N N . MET A 1 169 ? 10.775 -2.340 12.643 1.00 44.09 169 MET A N 1
ATOM 1330 C CA . MET A 1 169 ? 10.346 -3.669 12.159 1.00 44.09 169 MET A CA 1
ATOM 1331 C C . MET A 1 169 ? 10.991 -4.840 12.913 1.00 44.09 169 MET A C 1
ATOM 1333 O O . MET A 1 169 ? 12.217 -4.907 13.075 1.00 44.09 169 MET A O 1
ATOM 1337 N N . GLY A 1 170 ? 10.162 -5.816 13.309 1.00 40.66 170 GLY A N 1
ATOM 1338 C CA . GLY A 1 170 ? 10.580 -7.058 13.970 1.00 40.66 170 GLY A CA 1
ATOM 1339 C C . GLY A 1 170 ? 11.327 -8.023 13.036 1.00 40.66 170 GLY A C 1
ATOM 1340 O O . GLY A 1 170 ? 11.164 -7.990 11.818 1.00 40.66 170 GLY A O 1
ATOM 1341 N N . ARG A 1 171 ? 12.159 -8.914 13.602 1.00 43.12 171 ARG A N 1
ATOM 1342 C CA . ARG A 1 171 ? 13.116 -9.770 12.859 1.00 43.12 171 ARG A CA 1
ATOM 1343 C C . ARG A 1 171 ? 12.505 -10.644 11.746 1.00 43.12 171 ARG A C 1
ATOM 1345 O O . ARG A 1 171 ? 13.208 -10.933 10.785 1.00 43.12 171 ARG A O 1
ATOM 1352 N N . GLY A 1 172 ? 11.232 -11.040 11.845 1.00 44.97 172 GLY A N 1
ATOM 1353 C CA . GLY A 1 172 ? 10.550 -11.869 10.836 1.00 44.97 172 GLY A CA 1
ATOM 1354 C C . GLY A 1 172 ? 10.131 -11.109 9.570 1.00 44.97 172 GLY A C 1
ATOM 1355 O O . GLY A 1 172 ? 10.333 -11.600 8.465 1.00 44.97 172 GLY A O 1
ATOM 1356 N N . GLN A 1 173 ? 9.648 -9.871 9.719 1.00 45.47 173 GLN A N 1
ATOM 1357 C CA . GLN A 1 173 ? 9.216 -8.999 8.611 1.00 45.47 173 GLN A CA 1
ATOM 1358 C C . GLN A 1 173 ? 10.401 -8.499 7.769 1.00 45.47 173 GLN A C 1
ATOM 1360 O O . GLN A 1 173 ? 10.267 -8.188 6.588 1.00 45.47 173 GLN A O 1
ATOM 1365 N N . ARG A 1 174 ? 11.598 -8.487 8.371 1.00 46.88 174 ARG A N 1
ATOM 1366 C CA . ARG A 1 174 ? 12.845 -8.086 7.718 1.00 46.88 174 ARG A CA 1
ATOM 1367 C C . ARG A 1 174 ? 13.209 -8.979 6.532 1.00 46.88 174 ARG A C 1
ATOM 1369 O O . ARG A 1 174 ? 13.723 -8.452 5.558 1.00 46.88 174 ARG A O 1
ATOM 1376 N N . LYS A 1 175 ? 12.936 -10.290 6.569 1.00 44.91 175 LYS A N 1
ATOM 1377 C CA . LYS A 1 175 ? 13.414 -11.226 5.532 1.00 44.91 175 LYS A CA 1
ATOM 1378 C C . LYS A 1 175 ? 12.836 -10.944 4.139 1.00 44.91 175 LYS A C 1
ATOM 1380 O O . LYS A 1 175 ? 13.595 -10.906 3.178 1.00 44.91 175 LYS A O 1
ATOM 1385 N N . HIS A 1 176 ? 11.532 -10.686 4.025 1.00 43.69 176 HIS A N 1
ATOM 1386 C CA . HIS A 1 176 ? 10.889 -10.481 2.718 1.00 43.69 176 HIS A CA 1
ATOM 1387 C C . HIS A 1 176 ? 11.261 -9.134 2.077 1.00 43.69 176 HIS A C 1
ATOM 1389 O O . HIS A 1 176 ? 11.512 -9.079 0.875 1.00 43.69 176 HIS A O 1
ATOM 1395 N N . ILE A 1 177 ? 11.396 -8.074 2.883 1.00 47.03 177 ILE A N 1
ATOM 1396 C CA . ILE A 1 177 ? 11.795 -6.734 2.416 1.00 47.03 177 ILE A CA 1
ATOM 1397 C C . ILE A 1 177 ? 13.321 -6.636 2.198 1.00 47.03 177 ILE A C 1
ATOM 1399 O O . ILE A 1 177 ? 13.773 -5.925 1.299 1.00 47.03 177 ILE A O 1
ATOM 1403 N N . MET A 1 178 ? 14.141 -7.351 2.984 1.00 43.78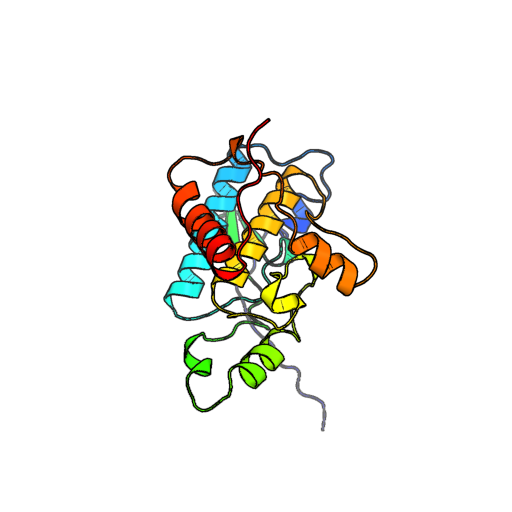 178 MET A N 1
ATOM 1404 C CA . MET A 1 178 ? 15.604 -7.387 2.804 1.00 43.78 178 MET A CA 1
ATOM 1405 C C . MET A 1 178 ? 16.017 -8.139 1.540 1.00 43.78 178 MET A C 1
ATOM 1407 O O . MET A 1 178 ? 16.936 -7.687 0.866 1.00 43.78 178 MET A O 1
ATOM 1411 N N . ASN A 1 179 ? 15.336 -9.237 1.198 1.00 44.75 179 ASN A N 1
ATOM 1412 C CA . ASN A 1 179 ? 15.673 -10.013 0.004 1.00 44.75 179 ASN A CA 1
ATOM 1413 C C . ASN A 1 179 ? 15.422 -9.219 -1.288 1.00 44.75 179 ASN A C 1
ATOM 1415 O O . ASN A 1 179 ? 16.266 -9.242 -2.175 1.00 44.75 179 ASN A O 1
ATOM 1419 N N . TYR A 1 180 ? 14.328 -8.453 -1.364 1.00 45.00 180 TYR A N 1
ATOM 1420 C CA . TYR A 1 180 ? 14.044 -7.618 -2.537 1.00 45.00 180 TYR A CA 1
ATOM 1421 C C . TYR A 1 180 ? 15.049 -6.462 -2.699 1.00 45.00 180 TYR A C 1
ATOM 1423 O O . TYR A 1 180 ? 15.577 -6.242 -3.783 1.00 45.00 180 TYR A O 1
ATOM 1431 N N . ASN A 1 181 ? 15.413 -5.787 -1.603 1.00 42.78 181 ASN A N 1
ATOM 1432 C CA . ASN A 1 181 ? 16.399 -4.702 -1.650 1.00 42.78 181 ASN A CA 1
ATOM 1433 C C . ASN A 1 181 ? 17.832 -5.177 -1.949 1.00 42.78 181 ASN A C 1
ATOM 1435 O O . ASN A 1 181 ? 18.623 -4.401 -2.471 1.00 42.78 181 ASN A O 1
ATOM 1439 N N . ASN A 1 182 ? 18.200 -6.409 -1.582 1.00 43.44 182 ASN A N 1
ATOM 1440 C CA . ASN A 1 182 ? 19.528 -6.952 -1.884 1.00 43.44 182 ASN A CA 1
ATOM 1441 C C . ASN A 1 182 ? 19.657 -7.353 -3.357 1.00 43.44 182 ASN A C 1
ATOM 1443 O O . ASN A 1 182 ? 20.671 -7.034 -3.966 1.00 43.44 182 ASN A O 1
ATOM 1447 N N . GLN A 1 183 ? 18.611 -7.953 -3.932 1.00 44.31 183 GLN A N 1
ATOM 1448 C CA . GLN A 1 183 ? 18.554 -8.283 -5.358 1.00 44.31 183 GLN A CA 1
ATOM 1449 C C . GLN A 1 183 ? 18.678 -7.021 -6.233 1.00 44.31 183 GLN A C 1
ATOM 1451 O O . GLN A 1 183 ? 19.457 -7.001 -7.180 1.00 44.31 183 GLN A O 1
ATOM 1456 N N . TYR A 1 184 ? 18.024 -5.923 -5.834 1.00 45.38 184 TYR A N 1
ATOM 1457 C CA . TYR A 1 184 ? 18.138 -4.621 -6.504 1.00 45.38 184 TYR A CA 1
ATOM 1458 C C . TYR A 1 184 ? 19.576 -4.049 -6.485 1.00 45.38 184 TYR A C 1
ATOM 1460 O O . TYR A 1 184 ? 20.004 -3.384 -7.423 1.00 45.38 184 TYR A O 1
ATOM 1468 N N . ASN A 1 185 ? 20.372 -4.318 -5.443 1.00 46.28 185 ASN A N 1
ATOM 1469 C CA . ASN A 1 185 ? 21.760 -3.833 -5.378 1.00 46.28 185 ASN A CA 1
ATOM 1470 C C . ASN A 1 185 ? 22.716 -4.643 -6.266 1.00 46.28 185 ASN A C 1
ATOM 1472 O O . ASN A 1 185 ? 23.682 -4.080 -6.783 1.00 46.28 185 ASN A O 1
ATOM 1476 N N . GLU A 1 186 ? 22.459 -5.943 -6.429 1.00 47.69 186 GLU A N 1
ATOM 1477 C CA . GLU A 1 186 ? 23.255 -6.825 -7.290 1.00 47.69 186 GLU A CA 1
ATOM 1478 C C . GLU A 1 186 ? 22.999 -6.541 -8.777 1.00 47.69 186 GLU A C 1
ATOM 1480 O O . GLU A 1 186 ? 23.943 -6.519 -9.563 1.00 47.69 186 GLU A O 1
ATOM 1485 N N . GLU A 1 187 ? 21.751 -6.243 -9.155 1.00 45.56 187 GLU A N 1
ATOM 1486 C CA . GLU A 1 187 ? 21.355 -6.002 -10.550 1.00 45.56 187 GLU A CA 1
ATOM 1487 C C . GLU A 1 187 ? 21.807 -4.626 -11.086 1.00 45.56 187 GLU A C 1
ATOM 1489 O O . GLU A 1 187 ? 22.087 -4.485 -12.275 1.00 45.56 187 GLU A O 1
ATOM 1494 N N . PHE A 1 188 ? 21.969 -3.624 -10.209 1.00 46.16 188 PHE A N 1
ATOM 1495 C CA . PHE A 1 188 ? 22.356 -2.252 -10.585 1.00 46.16 188 PHE A CA 1
ATOM 1496 C C . PHE A 1 188 ? 23.767 -1.823 -10.132 1.00 46.16 188 PHE A C 1
ATOM 1498 O O . PHE A 1 188 ? 24.133 -0.658 -10.293 1.00 46.16 188 PHE A O 1
ATOM 1505 N N . GLY A 1 189 ? 24.583 -2.735 -9.588 1.00 37.34 189 GLY A N 1
ATOM 1506 C CA . GLY A 1 189 ? 26.011 -2.486 -9.327 1.00 37.34 189 GLY A CA 1
ATOM 1507 C C . GLY A 1 189 ? 26.307 -1.372 -8.312 1.00 37.34 189 GLY A C 1
ATOM 1508 O O . GLY A 1 189 ? 27.312 -0.667 -8.433 1.00 37.34 189 GLY A O 1
ATOM 1509 N N . ILE A 1 190 ? 25.443 -1.186 -7.310 1.00 49.03 190 ILE A N 1
ATOM 1510 C CA . ILE A 1 190 ? 25.609 -0.132 -6.301 1.00 49.03 190 ILE A CA 1
ATOM 1511 C C . ILE A 1 190 ? 26.612 -0.614 -5.241 1.00 49.03 190 ILE A C 1
ATOM 1513 O O . ILE A 1 190 ? 26.249 -1.238 -4.243 1.00 49.03 190 ILE A O 1
ATOM 1517 N N . ASN A 1 191 ? 27.901 -0.350 -5.470 1.00 39.06 191 ASN A N 1
ATOM 1518 C CA . ASN A 1 191 ? 28.969 -0.691 -4.529 1.00 39.06 191 ASN A CA 1
ATOM 1519 C C . ASN A 1 191 ? 28.810 0.051 -3.194 1.00 39.06 191 ASN A C 1
ATOM 1521 O O . ASN A 1 191 ? 28.508 1.244 -3.148 1.00 39.06 191 ASN A O 1
ATOM 1525 N N . GLN A 1 192 ? 29.059 -0.675 -2.100 1.00 44.66 192 GLN A N 1
ATOM 1526 C CA . GLN A 1 192 ? 29.078 -0.146 -0.740 1.00 44.66 192 GLN A CA 1
ATOM 1527 C C . GLN A 1 192 ? 30.086 1.007 -0.633 1.00 44.66 192 GLN A C 1
ATOM 1529 O O . GLN A 1 192 ? 31.294 0.777 -0.653 1.00 44.66 192 GLN A O 1
ATOM 1534 N N . LEU A 1 193 ? 29.607 2.241 -0.471 1.00 35.91 193 LEU A N 1
ATOM 1535 C CA . LEU A 1 193 ? 30.433 3.293 0.113 1.00 35.91 193 LEU A CA 1
ATOM 1536 C C . LEU A 1 193 ? 30.330 3.162 1.629 1.00 35.91 193 LEU A C 1
ATOM 1538 O O . LEU A 1 193 ? 29.243 3.207 2.209 1.00 35.91 193 LEU A O 1
ATOM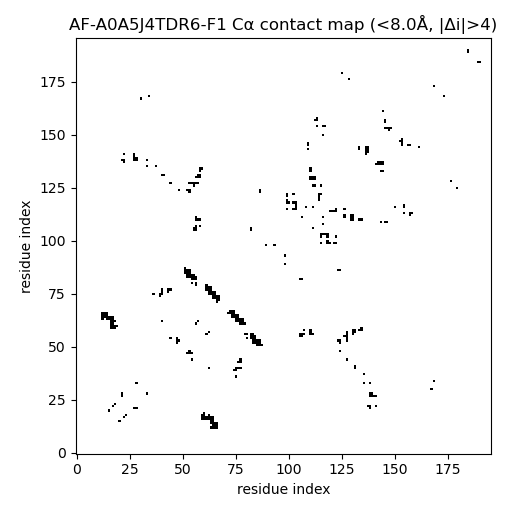 1542 N N . GLY A 1 194 ? 31.486 2.851 2.208 1.00 31.70 194 GLY A N 1
ATOM 1543 C CA . GLY A 1 194 ? 31.666 2.412 3.576 1.00 31.70 194 GLY A CA 1
ATOM 1544 C C . GLY A 1 194 ? 31.150 3.396 4.614 1.00 31.70 194 GLY A C 1
ATOM 1545 O O . GLY A 1 194 ? 31.101 4.607 4.419 1.00 31.70 194 GLY A O 1
ATOM 1546 N N . THR A 1 195 ? 30.797 2.813 5.750 1.00 37.72 195 THR A N 1
ATOM 1547 C CA . THR A 1 195 ? 30.642 3.496 7.026 1.00 37.72 195 THR A CA 1
ATOM 1548 C C . THR A 1 195 ? 31.927 4.257 7.357 1.00 37.72 195 THR A C 1
ATOM 1550 O O . THR A 1 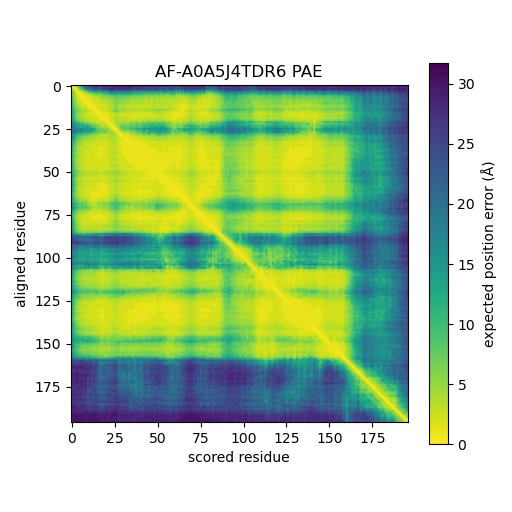195 ? 32.962 3.628 7.598 1.00 37.72 195 THR A O 1
ATOM 1553 N N . GLY A 1 196 ? 31.840 5.584 7.362 1.00 29.55 196 GLY A N 1
ATOM 1554 C CA . GLY A 1 196 ? 32.739 6.496 8.062 1.00 29.55 196 GLY A CA 1
ATOM 1555 C C . GLY A 1 196 ? 31.932 7.276 9.083 1.00 29.55 196 GLY A C 1
ATOM 1556 O O . GLY A 1 196 ? 30.800 7.670 8.723 1.00 29.55 196 GLY A O 1
#